Protein AF-0000000084990931 (afdb_homodimer)

Secondary structure (DSSP, 8-state):
--SEEETTEEEEE-SS-SSTT-EEEEESS-GGG--HHHHHHHHHHHHHHHHHHHHHH--SEEEEEE-SSEEEEEEE-TTSHHHHHHHT-------HHHHHHHH-/--SEEETTEEEEE-SS-SSTT-EEEEESS-GGG--HHHHHHHHHHHHHHHHHHHHHH--SEEEEEE-SSEEEEEEE-TTSHHHHHHHT-------HHHHHHHH-

Organism: Thermoproteus tenax (strain ATCC 35583 / DSM 2078 / JCM 9277 / NBRC 100435 / Kra 1) (NCBI:txid768679)

Structure (mmCIF, N/CA/C/O backbone):
data_AF-0000000084990931-model_v1
#
loop_
_entity.id
_entity.type
_entity.pdbx_description
1 polymer 'HIT family hydrolase'
#
loop_
_atom_site.group_PDB
_atom_site.id
_atom_site.type_symbol
_atom_site.label_atom_id
_atom_site.label_alt_id
_atom_site.label_comp_id
_atom_site.label_asym_id
_atom_site.label_entity_id
_atom_site.label_seq_id
_atom_site.pdbx_PDB_ins_code
_atom_site.Cartn_x
_atom_site.Cartn_y
_atom_site.Cartn_z
_atom_site.occupancy
_atom_site.B_iso_or_equiv
_atom_site.auth_seq_id
_atom_site.auth_comp_id
_atom_site.auth_asym_id
_atom_site.auth_atom_id
_atom_site.pdbx_PDB_model_num
ATOM 1 N N . MET A 1 1 ? -4.613 22.25 -0.642 1 92 1 MET A N 1
ATOM 2 C CA . MET A 1 1 ? -3.775 22.172 0.552 1 92 1 MET A CA 1
ATOM 3 C C . MET A 1 1 ? -2.604 21.219 0.34 1 92 1 MET A C 1
ATOM 5 O O . MET A 1 1 ? -2.766 20.156 -0.255 1 92 1 MET A O 1
ATOM 9 N N . ILE A 1 2 ? -1.331 21.766 0.665 1 97.19 2 ILE A N 1
ATOM 10 C CA . ILE A 1 2 ? -0.124 20.969 0.452 1 97.19 2 ILE A CA 1
ATOM 11 C C . ILE A 1 2 ? 0.572 20.719 1.788 1 97.19 2 ILE A C 1
ATOM 13 O O . ILE A 1 2 ? 0.805 21.656 2.557 1 97.19 2 ILE A O 1
ATOM 17 N N . ILE A 1 3 ? 0.901 19.531 2.055 1 98.31 3 ILE A N 1
ATOM 18 C CA . ILE A 1 3 ? 1.661 19.141 3.24 1 98.31 3 ILE A CA 1
ATOM 19 C C . ILE A 1 3 ? 3.156 19.281 2.963 1 98.31 3 ILE A C 1
ATOM 21 O O . ILE A 1 3 ? 3.889 19.875 3.756 1 98.31 3 ILE A O 1
ATOM 25 N N . LYS A 1 4 ? 3.523 18.75 1.816 1 97.75 4 LYS A N 1
ATOM 26 C CA . LYS A 1 4 ? 4.938 18.719 1.458 1 97.75 4 LYS A CA 1
ATOM 27 C C . LYS A 1 4 ? 5.121 18.547 -0.048 1 97.75 4 LYS A C 1
ATOM 29 O O . LYS A 1 4 ? 4.348 17.844 -0.698 1 97.75 4 LYS A O 1
ATOM 34 N N . LYS A 1 5 ? 6.113 19.219 -0.565 1 97.12 5 LYS A N 1
ATOM 35 C CA . LYS A 1 5 ? 6.582 19.016 -1.932 1 97.12 5 LYS A CA 1
ATOM 36 C C . LYS A 1 5 ? 8.07 18.672 -1.959 1 97.12 5 LYS A C 1
ATOM 38 O O . LYS A 1 5 ? 8.883 19.375 -1.354 1 97.12 5 LYS A O 1
ATOM 43 N N . VAL A 1 6 ? 8.336 17.516 -2.613 1 95.5 6 VAL A N 1
ATOM 44 C CA . VAL A 1 6 ? 9.727 17.109 -2.715 1 95.5 6 VAL A CA 1
ATOM 45 C C . VAL A 1 6 ? 9.977 16.453 -4.07 1 95.5 6 VAL A C 1
ATOM 47 O O . VAL A 1 6 ? 9.359 15.43 -4.395 1 95.5 6 VAL A O 1
ATOM 50 N N . ASP A 1 7 ? 10.938 17.062 -4.863 1 94.56 7 ASP A N 1
ATOM 51 C CA . ASP A 1 7 ? 11.234 16.578 -6.207 1 94.56 7 ASP A CA 1
ATOM 52 C C . ASP A 1 7 ? 9.961 16.453 -7.043 1 94.56 7 ASP A C 1
ATOM 54 O O . ASP A 1 7 ? 9.242 17.438 -7.238 1 94.56 7 ASP A O 1
ATOM 58 N N . LEU A 1 8 ? 9.617 15.281 -7.473 1 97 8 LEU A N 1
ATOM 59 C CA . LEU A 1 8 ? 8.484 15.102 -8.367 1 97 8 LEU A CA 1
ATOM 60 C C . LEU A 1 8 ? 7.234 14.695 -7.59 1 97 8 LEU A C 1
ATOM 62 O O . LEU A 1 8 ? 6.207 14.359 -8.188 1 97 8 LEU A O 1
ATOM 66 N N . PHE A 1 9 ? 7.289 14.758 -6.23 1 98.19 9 PHE A N 1
ATOM 67 C CA . PHE A 1 9 ? 6.188 14.258 -5.414 1 98.19 9 PHE A CA 1
ATOM 68 C C . PHE A 1 9 ? 5.531 15.391 -4.637 1 98.19 9 PHE A C 1
ATOM 70 O O . PHE A 1 9 ? 6.215 16.281 -4.133 1 98.19 9 PHE A O 1
ATOM 77 N N . THR A 1 10 ? 4.234 15.367 -4.621 1 98.56 10 THR A N 1
ATOM 78 C CA . THR A 1 10 ? 3.439 16.281 -3.801 1 98.56 10 THR A CA 1
ATOM 79 C C . THR A 1 10 ? 2.533 15.5 -2.852 1 98.56 10 THR A C 1
ATOM 81 O O . THR A 1 10 ? 1.846 14.562 -3.268 1 98.56 10 THR A O 1
ATOM 84 N N . VAL A 1 11 ? 2.602 15.852 -1.527 1 98.75 11 VAL A N 1
ATOM 85 C CA . VAL A 1 11 ? 1.771 15.211 -0.516 1 98.75 11 VAL A CA 1
ATOM 86 C C . VAL A 1 11 ? 0.639 16.141 -0.101 1 98.75 11 VAL A C 1
ATOM 88 O O . VAL A 1 11 ? 0.882 17.297 0.266 1 98.75 11 VAL A O 1
ATOM 91 N N . GLU A 1 12 ? -0.566 15.656 -0.161 1 98.75 12 GLU A N 1
ATOM 92 C CA . GLU A 1 12 ? -1.756 16.422 0.21 1 98.75 12 GLU A CA 1
ATOM 93 C C . GLU A 1 12 ? -2.709 15.578 1.052 1 98.75 12 GLU A C 1
ATOM 95 O O . GLU A 1 12 ? -2.736 14.352 0.929 1 98.75 12 GLU A O 1
ATOM 100 N N . PRO A 1 13 ? -3.486 16.281 1.946 1 98.44 13 PRO A N 1
ATOM 101 C CA . PRO A 1 13 ? -4.598 15.531 2.531 1 98.44 13 PRO A CA 1
ATOM 102 C C . PRO A 1 13 ? -5.621 15.086 1.488 1 98.44 13 PRO A C 1
ATOM 104 O O . PRO A 1 13 ? -5.875 15.805 0.519 1 98.44 13 PRO A O 1
ATOM 107 N N . ALA A 1 14 ? -6.105 13.906 1.668 1 97.31 14 ALA A N 1
ATOM 108 C CA . ALA A 1 14 ? -7.227 13.523 0.811 1 97.31 14 ALA A CA 1
ATOM 109 C C . ALA A 1 14 ? -8.398 14.484 0.991 1 97.31 14 ALA A C 1
ATOM 111 O O . ALA A 1 14 ? -8.766 14.828 2.119 1 97.31 14 ALA A O 1
ATOM 112 N N . ASP A 1 15 ? -8.977 14.812 -0.086 1 95.44 15 ASP A N 1
ATOM 113 C CA . ASP A 1 15 ? -10.102 15.742 -0.035 1 95.44 15 ASP A CA 1
ATOM 114 C C . ASP A 1 15 ? -11.305 15.117 0.661 1 95.44 15 ASP A C 1
ATOM 116 O O . ASP A 1 15 ? -12.039 15.797 1.38 1 95.44 15 ASP A O 1
ATOM 120 N N . ARG A 1 16 ? -11.625 13.938 0.376 1 93.12 16 ARG A N 1
ATOM 121 C CA . ARG A 1 16 ? -12.641 13.117 1.027 1 93.12 16 ARG A CA 1
ATOM 122 C C . ARG A 1 16 ? -12.008 11.93 1.743 1 93.12 16 ARG A C 1
ATOM 124 O O . ARG A 1 16 ? -12.117 10.789 1.278 1 93.12 16 ARG A O 1
ATOM 131 N N . PRO A 1 17 ? -11.547 12.211 2.951 1 96 17 PRO A N 1
ATOM 132 C CA . PRO A 1 17 ? -10.781 11.164 3.637 1 96 17 PRO A CA 1
ATOM 133 C C . PRO A 1 17 ? -11.625 9.938 3.957 1 96 17 PRO A C 1
ATOM 135 O O . PRO A 1 17 ? -12.758 10.062 4.422 1 96 17 PRO A O 1
ATOM 138 N N . LEU A 1 18 ? -11.039 8.766 3.654 1 92.38 18 LEU A N 1
ATOM 139 C CA . LEU A 1 18 ? -11.656 7.48 3.986 1 92.38 18 LEU A CA 1
ATOM 140 C C . LEU A 1 18 ? -11.422 7.137 5.453 1 92.38 18 LEU A C 1
ATOM 142 O O . LEU A 1 18 ? -12.227 6.414 6.059 1 92.38 18 LEU A O 1
ATOM 146 N N . ASN A 1 19 ? -10.289 7.559 5.977 1 93.06 19 ASN A N 1
ATOM 147 C CA . ASN A 1 19 ? -9.875 7.367 7.363 1 93.06 19 ASN A CA 1
ATOM 148 C C . ASN A 1 19 ? -9.031 8.539 7.859 1 93.06 19 ASN A C 1
ATOM 150 O O . ASN A 1 19 ? -8.562 9.352 7.066 1 93.06 19 ASN A O 1
ATOM 154 N N . SER A 1 20 ? -8.898 8.602 9.203 1 94.81 20 SER A N 1
ATOM 155 C CA . SER A 1 20 ? -7.996 9.602 9.758 1 94.81 20 SER A CA 1
ATOM 156 C C . SER A 1 20 ? -6.594 9.469 9.18 1 94.81 20 SER A C 1
ATOM 158 O O . SER A 1 20 ? -6.105 8.359 8.969 1 94.81 20 SER A O 1
ATOM 160 N N . GLY A 1 21 ? -6.07 10.641 8.883 1 97.44 21 GLY A N 1
ATOM 161 C CA . GLY A 1 21 ? -4.688 10.656 8.43 1 97.44 21 GLY A CA 1
ATOM 162 C C . GLY A 1 21 ? -4.535 10.305 6.965 1 97.44 21 GLY A C 1
ATOM 163 O O . GLY A 1 21 ? -3.42 10.234 6.445 1 97.44 21 GLY A O 1
ATOM 164 N N . HIS A 1 22 ? -5.629 10.125 6.168 1 97.62 22 HIS A N 1
ATOM 165 C CA . HIS A 1 22 ? -5.594 9.742 4.762 1 97.62 22 HIS A CA 1
ATOM 166 C C . HIS A 1 22 ? -4.945 10.828 3.908 1 97.62 22 HIS A C 1
ATOM 168 O O . HIS A 1 22 ? -5.492 11.922 3.779 1 97.62 22 HIS A O 1
ATOM 174 N N . VAL A 1 23 ? -3.828 10.5 3.312 1 98.56 23 VAL A N 1
ATOM 175 C CA . VAL A 1 23 ? -3.105 11.445 2.469 1 98.56 23 VAL A CA 1
ATOM 176 C C . VAL A 1 23 ? -2.9 10.844 1.079 1 98.56 23 VAL A C 1
ATOM 178 O O . VAL A 1 23 ? -3.037 9.633 0.892 1 98.56 23 VAL A O 1
ATOM 181 N N . ILE A 1 24 ? -2.555 11.75 0.136 1 98.5 24 ILE A N 1
ATOM 182 C CA . ILE A 1 24 ? -2.285 11.391 -1.252 1 98.5 24 ILE A CA 1
ATOM 183 C C . ILE A 1 24 ? -0.9 11.891 -1.654 1 98.5 24 ILE A C 1
ATOM 185 O O . ILE A 1 24 ? -0.547 13.047 -1.387 1 98.5 24 ILE A O 1
ATOM 189 N N . ILE A 1 25 ? -0.112 11 -2.16 1 98.56 25 ILE A N 1
ATOM 190 C CA . ILE A 1 25 ? 1.133 11.359 -2.826 1 98.56 25 ILE A CA 1
ATOM 191 C C . ILE A 1 25 ? 0.927 11.367 -4.34 1 98.56 25 ILE A C 1
ATOM 193 O O . ILE A 1 25 ? 0.637 10.328 -4.934 1 98.56 25 ILE A O 1
ATOM 197 N N . SER A 1 26 ? 1.11 12.477 -4.965 1 98.44 26 SER A N 1
ATOM 198 C CA . SER A 1 26 ? 1.055 12.586 -6.418 1 98.44 26 SER A CA 1
ATOM 199 C C . SER A 1 26 ? 2.453 12.609 -7.023 1 98.44 26 SER A C 1
ATOM 201 O O . SER A 1 26 ? 3.34 13.305 -6.523 1 98.44 26 SER A O 1
ATOM 203 N N . SER A 1 27 ? 2.648 11.836 -8.016 1 98.06 27 SER A N 1
ATOM 204 C CA . SER A 1 27 ? 3.906 11.789 -8.758 1 98.06 27 SER A CA 1
ATOM 205 C C . SER A 1 27 ? 3.766 12.445 -10.125 1 98.06 27 SER A C 1
ATOM 207 O O . SER A 1 27 ? 2.773 12.227 -10.828 1 98.06 27 SER A O 1
ATOM 209 N N . GLU A 1 28 ? 4.742 13.203 -10.547 1 97.69 28 GLU A N 1
ATOM 210 C CA . GLU A 1 28 ? 4.715 13.867 -11.852 1 97.69 28 GLU A CA 1
ATOM 211 C C . GLU A 1 28 ? 4.938 12.867 -12.984 1 97.69 28 GLU A C 1
ATOM 213 O O . GLU A 1 28 ? 4.652 13.172 -14.141 1 97.69 28 GLU A O 1
ATOM 218 N N . ARG A 1 29 ? 5.523 11.742 -12.664 1 95.31 29 ARG A N 1
ATOM 219 C CA . ARG A 1 29 ? 5.73 10.641 -13.594 1 95.31 29 ARG A CA 1
ATOM 220 C C . ARG A 1 29 ? 5.066 9.359 -13.086 1 95.31 29 ARG A C 1
ATOM 222 O O . ARG A 1 29 ? 4.887 9.188 -11.883 1 95.31 29 ARG A O 1
ATOM 229 N N . PRO A 1 30 ? 4.758 8.461 -14.109 1 95.56 30 PRO A N 1
ATOM 230 C CA . PRO A 1 30 ? 4.27 7.156 -13.656 1 95.56 30 PRO A CA 1
ATOM 231 C C . PRO A 1 30 ? 5.25 6.449 -12.727 1 95.56 30 PRO A C 1
ATOM 233 O O . PRO A 1 30 ? 6.465 6.496 -12.945 1 95.56 30 PRO A O 1
ATOM 236 N N . ILE A 1 31 ? 4.707 5.848 -11.68 1 93.94 31 ILE A N 1
ATOM 237 C CA . ILE A 1 31 ? 5.523 5.277 -10.609 1 93.94 31 ILE A CA 1
ATOM 238 C C . ILE A 1 31 ? 6.414 4.172 -11.172 1 93.94 31 ILE A C 1
ATOM 240 O O . ILE A 1 31 ? 7.559 4.008 -10.742 1 93.94 31 ILE A O 1
ATOM 244 N N . ASP A 1 32 ? 5.934 3.393 -12.195 1 89.62 32 ASP A N 1
ATOM 245 C CA . ASP A 1 32 ? 6.715 2.301 -12.773 1 89.62 32 ASP A CA 1
ATOM 246 C C . ASP A 1 32 ? 7.801 2.836 -13.703 1 89.62 32 ASP A C 1
ATOM 248 O O . ASP A 1 32 ? 8.594 2.064 -14.25 1 89.62 32 ASP A O 1
ATOM 252 N N . GLN A 1 33 ? 7.895 4.098 -13.922 1 93 33 GLN A N 1
ATOM 253 C CA . GLN A 1 33 ? 8.883 4.703 -14.805 1 93 33 GLN A CA 1
ATOM 254 C C . GLN A 1 33 ? 9.891 5.531 -14.023 1 93 33 GLN A C 1
ATOM 256 O O . GLN A 1 33 ? 10.727 6.227 -14.609 1 93 33 GLN A O 1
ATOM 261 N N . LEU A 1 34 ? 9.766 5.461 -12.695 1 92.38 34 LEU A N 1
ATOM 262 C CA . LEU A 1 34 ? 10.703 6.188 -11.852 1 92.38 34 LEU A CA 1
ATOM 263 C C . LEU A 1 34 ? 12.102 5.574 -11.93 1 92.38 34 LEU A C 1
ATOM 265 O O . LEU A 1 34 ? 12.242 4.348 -11.992 1 92.38 34 LEU A O 1
ATOM 269 N N . SER A 1 35 ? 13.133 6.496 -11.953 1 90.94 35 SE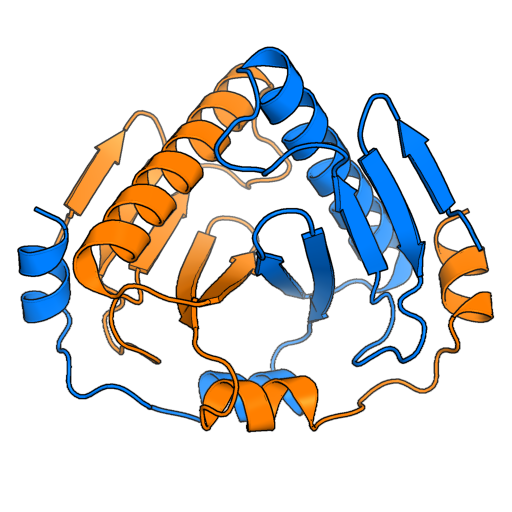R A N 1
ATOM 270 C CA . SER A 1 35 ? 14.508 6.039 -11.82 1 90.94 35 SER A CA 1
ATOM 271 C C . SER A 1 35 ? 14.781 5.488 -10.43 1 90.94 35 SER A C 1
ATOM 273 O O . SER A 1 35 ? 13.969 5.656 -9.516 1 90.94 35 SER A O 1
ATOM 275 N N . ASP A 1 36 ? 15.938 4.848 -10.297 1 87.44 36 ASP A N 1
ATOM 276 C CA . ASP A 1 36 ? 16.312 4.324 -8.992 1 87.44 36 ASP A CA 1
ATOM 277 C C . ASP A 1 36 ? 16.375 5.441 -7.949 1 87.44 36 ASP A C 1
ATOM 279 O O . ASP A 1 36 ? 15.914 5.27 -6.82 1 87.44 36 ASP A O 1
ATOM 283 N N . LYS A 1 37 ? 16.938 6.52 -8.367 1 90.19 37 LYS A N 1
ATOM 284 C CA . LYS A 1 37 ? 17.047 7.656 -7.457 1 90.19 37 LYS A CA 1
ATOM 285 C C . LYS A 1 37 ? 15.672 8.156 -7.035 1 90.19 37 LYS A C 1
ATOM 287 O O . LYS A 1 37 ? 15.438 8.438 -5.859 1 90.19 37 LYS A O 1
ATOM 292 N N . GLU A 1 38 ? 14.773 8.234 -7.965 1 91.75 38 GLU A N 1
ATOM 293 C CA . GLU A 1 38 ? 13.422 8.711 -7.691 1 91.75 38 GLU A CA 1
ATOM 294 C C . GLU A 1 38 ? 12.656 7.719 -6.828 1 91.75 38 GLU A C 1
ATOM 296 O O . GLU A 1 38 ? 11.844 8.109 -5.984 1 91.75 38 GLU A O 1
ATOM 301 N N . LEU A 1 39 ? 12.906 6.48 -7.055 1 90.19 39 LEU A N 1
ATOM 302 C CA . LEU A 1 39 ? 12.273 5.438 -6.258 1 90.19 39 LEU A CA 1
ATOM 303 C C . LEU A 1 39 ? 12.719 5.516 -4.805 1 90.19 39 LEU A C 1
ATOM 305 O O . LEU A 1 39 ? 11.914 5.316 -3.891 1 90.19 39 LEU A O 1
ATOM 309 N N . VAL A 1 40 ? 13.961 5.777 -4.637 1 87.38 40 VAL A N 1
ATOM 310 C CA . VAL A 1 40 ? 14.5 5.93 -3.289 1 87.38 40 VAL A CA 1
ATOM 311 C C . VAL A 1 40 ? 13.844 7.125 -2.602 1 87.38 40 VAL A C 1
ATOM 313 O O . VAL A 1 40 ? 13.484 7.051 -1.424 1 87.38 40 VAL A O 1
ATOM 316 N N . GLU A 1 41 ? 13.742 8.195 -3.342 1 92.44 41 GLU A N 1
ATOM 317 C CA . GLU A 1 41 ? 13.102 9.391 -2.793 1 92.44 41 GLU A CA 1
ATOM 318 C C . GLU A 1 41 ? 11.664 9.109 -2.393 1 92.44 41 GLU A C 1
ATOM 320 O O . GLU A 1 41 ? 11.203 9.555 -1.338 1 92.44 41 GLU A O 1
ATOM 325 N N . LEU A 1 42 ? 10.992 8.367 -3.207 1 94.44 42 LEU A N 1
ATOM 326 C CA . LEU A 1 42 ? 9.609 7.996 -2.908 1 94.44 42 LEU A CA 1
ATOM 327 C C . LEU A 1 42 ? 9.539 7.133 -1.653 1 94.44 42 LEU A C 1
ATOM 329 O O . LEU A 1 42 ? 8.688 7.352 -0.792 1 94.44 42 LEU A O 1
ATOM 333 N N . ALA A 1 43 ? 10.43 6.172 -1.585 1 91.62 43 ALA A N 1
ATOM 334 C CA . ALA A 1 43 ? 10.445 5.27 -0.437 1 91.62 43 ALA A CA 1
ATOM 335 C C . ALA A 1 43 ? 10.703 6.031 0.859 1 91.62 43 ALA A C 1
ATOM 337 O O . ALA A 1 43 ? 10.062 5.77 1.879 1 91.62 43 ALA A O 1
ATOM 338 N N . LYS A 1 44 ? 11.586 6.945 0.785 1 91.5 44 LYS A N 1
ATOM 339 C CA . LYS A 1 44 ? 11.898 7.762 1.955 1 91.5 44 LYS A CA 1
ATOM 340 C C . LYS A 1 44 ? 10.711 8.633 2.348 1 91.5 44 LYS A C 1
ATOM 342 O O . LYS A 1 44 ? 10.461 8.852 3.535 1 91.5 44 LYS A O 1
ATOM 347 N N . LEU A 1 45 ? 10.078 9.172 1.354 1 94.94 45 LEU A N 1
ATOM 348 C CA . LEU A 1 45 ? 8.891 9.977 1.602 1 94.94 45 LEU A CA 1
ATOM 349 C C . LEU A 1 45 ? 7.812 9.148 2.299 1 94.94 45 LEU A C 1
ATOM 351 O O . LEU A 1 45 ? 7.195 9.609 3.264 1 94.94 45 LEU A O 1
ATOM 355 N N . ILE A 1 46 ? 7.559 7.949 1.862 1 95.5 46 ILE A N 1
ATOM 356 C CA . ILE A 1 46 ? 6.574 7.051 2.455 1 95.5 46 ILE A CA 1
ATOM 357 C C . ILE A 1 46 ? 6.977 6.715 3.889 1 95.5 46 ILE A C 1
ATOM 359 O O . ILE A 1 46 ? 6.141 6.723 4.797 1 95.5 46 ILE A O 1
ATOM 363 N N . GLN A 1 47 ? 8.25 6.48 4.086 1 91.94 47 GLN A N 1
ATOM 364 C CA . GLN A 1 47 ? 8.75 6.207 5.43 1 91.94 47 GLN A CA 1
ATOM 365 C C . GLN A 1 47 ? 8.484 7.387 6.363 1 91.94 47 GLN A C 1
ATOM 367 O O . GLN A 1 47 ? 8.078 7.195 7.512 1 91.94 47 GLN A O 1
ATOM 372 N N . GLU A 1 48 ? 8.781 8.523 5.859 1 94.06 48 GLU A N 1
ATOM 373 C CA . GLU A 1 48 ? 8.523 9.727 6.645 1 94.06 48 GLU A CA 1
ATOM 374 C C . GLU A 1 48 ? 7.055 9.836 7.023 1 94.06 48 GLU A C 1
ATOM 376 O O . GLU A 1 48 ? 6.723 10.133 8.172 1 94.06 48 GLU A O 1
ATOM 381 N N . LEU A 1 49 ? 6.156 9.648 6.082 1 96.88 49 LEU A N 1
ATOM 382 C CA . LEU A 1 49 ? 4.719 9.742 6.32 1 96.88 49 LEU A CA 1
ATOM 383 C C . LEU A 1 49 ? 4.258 8.68 7.312 1 96.88 49 LEU A C 1
ATOM 385 O O . LEU A 1 49 ? 3.42 8.953 8.172 1 96.88 49 LEU A O 1
ATOM 389 N N . VAL A 1 50 ? 4.777 7.504 7.215 1 95.69 50 VAL A N 1
ATOM 390 C CA . VAL A 1 50 ? 4.496 6.434 8.164 1 95.69 50 VAL A CA 1
ATOM 391 C C . VAL A 1 50 ? 4.891 6.875 9.578 1 95.69 50 VAL A C 1
ATOM 393 O O . VAL A 1 50 ? 4.145 6.664 10.531 1 95.69 50 VAL A O 1
ATOM 396 N N . GLY A 1 51 ? 6.113 7.449 9.672 1 95.12 51 GLY A N 1
ATOM 397 C CA . GLY A 1 51 ? 6.547 7.961 10.961 1 95.12 51 GLY A CA 1
ATOM 398 C C . GLY A 1 51 ? 5.598 8.992 11.539 1 95.12 51 GLY A C 1
ATOM 399 O O . GLY A 1 51 ? 5.293 8.961 12.734 1 95.12 51 GLY A O 1
ATOM 400 N N . LYS A 1 52 ? 5.133 9.875 10.703 1 97.06 52 LYS A N 1
ATOM 401 C CA . LYS A 1 52 ? 4.188 10.898 11.148 1 97.06 52 LYS A CA 1
ATOM 402 C C . LYS A 1 52 ? 2.861 10.273 11.562 1 97.06 52 LYS A C 1
ATOM 404 O O . LYS A 1 52 ? 2.271 10.68 12.57 1 97.06 52 LYS A O 1
ATOM 409 N N . MET A 1 53 ? 2.377 9.32 10.836 1 97.19 53 MET A N 1
ATOM 410 C CA . MET A 1 53 ? 1.144 8.617 11.172 1 97.19 53 MET A CA 1
ATOM 411 C C . MET A 1 53 ? 1.293 7.863 12.492 1 97.19 53 MET A C 1
ATOM 413 O O . MET A 1 53 ? 0.367 7.836 13.305 1 97.19 53 MET A O 1
ATOM 417 N N . LYS A 1 54 ? 2.451 7.273 12.617 1 96.19 54 LYS A N 1
ATOM 418 C CA . LYS A 1 54 ? 2.707 6.535 13.852 1 96.19 54 LYS A CA 1
ATOM 419 C C . LYS A 1 54 ? 2.633 7.457 15.07 1 96.19 54 LYS A C 1
ATOM 421 O O . LYS A 1 54 ? 2 7.121 16.062 1 96.19 54 LYS A O 1
ATOM 426 N N . ARG A 1 55 ? 3.25 8.562 14.977 1 96.44 55 ARG A N 1
ATOM 427 C CA . ARG A 1 55 ? 3.279 9.516 16.078 1 96.44 55 ARG A CA 1
ATOM 428 C C . ARG A 1 55 ? 1.892 10.086 16.344 1 96.44 55 ARG A C 1
ATOM 430 O O . ARG A 1 55 ? 1.497 10.25 17.5 1 96.44 55 ARG A O 1
ATOM 437 N N . ALA A 1 56 ? 1.104 10.297 15.328 1 97.25 56 ALA A N 1
ATOM 438 C CA . ALA A 1 56 ? -0.155 11.023 15.453 1 97.25 56 ALA A CA 1
ATOM 439 C C . ALA A 1 56 ? -1.303 10.086 15.797 1 97.25 56 ALA A C 1
ATOM 441 O O . ALA A 1 56 ? -2.23 10.461 16.516 1 97.25 56 ALA A O 1
ATOM 442 N N . TYR A 1 57 ? -1.251 8.812 15.289 1 96.56 57 TYR A N 1
ATOM 443 C CA . TYR A 1 57 ? -2.455 7.988 15.352 1 96.56 57 TYR A CA 1
ATOM 444 C C . TYR A 1 57 ? -2.176 6.668 16.062 1 96.56 57 TYR A C 1
ATOM 446 O O . TYR A 1 57 ? -3.104 5.926 16.391 1 96.56 57 TYR A O 1
ATOM 454 N N . ASN A 1 58 ? -0.921 6.336 16.234 1 96.31 58 ASN A N 1
ATOM 455 C CA . ASN A 1 58 ? -0.515 5.09 16.875 1 96.31 58 ASN A CA 1
ATOM 456 C C . ASN A 1 58 ? -1.225 3.887 16.25 1 96.31 58 ASN A C 1
ATOM 458 O O . ASN A 1 58 ? -1.871 3.113 16.953 1 96.31 58 ASN A O 1
ATOM 462 N N . PRO A 1 59 ? -1.047 3.76 14.977 1 96.31 59 PRO A N 1
ATOM 463 C CA . PRO A 1 59 ? -1.774 2.689 14.297 1 96.31 59 PRO A CA 1
ATOM 464 C C . PRO A 1 59 ? -1.09 1.33 14.43 1 96.31 59 PRO A C 1
ATOM 466 O O . PRO A 1 59 ? 0.027 1.247 14.945 1 96.31 59 PRO A O 1
ATOM 469 N N . GLU A 1 60 ? -1.767 0.275 13.977 1 95.31 60 GLU A N 1
ATOM 470 C CA . GLU A 1 60 ? -1.22 -1.078 13.961 1 95.31 60 GLU A CA 1
ATOM 471 C C . GLU A 1 60 ? -0.758 -1.47 12.562 1 95.31 60 GLU A C 1
ATOM 473 O O . GLU A 1 60 ? -0.146 -2.523 12.375 1 95.31 60 GLU A O 1
ATOM 478 N N . GLY A 1 61 ? -1.087 -0.652 11.57 1 95.81 61 GLY A N 1
ATOM 479 C CA . GLY A 1 61 ? -0.687 -0.833 10.188 1 95.81 61 GLY A CA 1
ATOM 480 C C . GLY A 1 61 ? -1.063 0.34 9.297 1 95.81 61 GLY A C 1
ATOM 481 O O . GLY A 1 61 ? -1.495 1.384 9.789 1 95.81 61 GLY A O 1
ATOM 482 N N . TYR A 1 62 ? -0.881 0.172 8.031 1 96 62 TYR A N 1
ATOM 483 C CA . TYR A 1 62 ? -1.166 1.226 7.066 1 96 62 TYR A CA 1
ATOM 484 C C . TYR A 1 62 ? -1.765 0.647 5.789 1 96 62 TYR A C 1
ATOM 486 O O . TYR A 1 62 ? -1.288 -0.369 5.277 1 96 62 TYR A O 1
ATOM 494 N N . ASN A 1 63 ? -2.818 1.256 5.344 1 94.62 63 ASN A N 1
ATOM 495 C CA . ASN A 1 63 ? -3.33 0.983 4.004 1 94.62 63 ASN A CA 1
ATOM 496 C C . ASN A 1 63 ? -2.656 1.862 2.957 1 94.62 63 ASN A C 1
ATOM 498 O O . ASN A 1 63 ? -2.479 3.062 3.168 1 94.62 63 ASN A O 1
ATOM 502 N N . ILE A 1 64 ? -2.277 1.257 1.904 1 96.19 64 ILE A N 1
ATOM 503 C CA . ILE A 1 64 ? -1.688 1.969 0.775 1 96.19 64 ILE A CA 1
ATOM 504 C C . ILE A 1 64 ? -2.35 1.514 -0.524 1 96.19 64 ILE A C 1
ATOM 506 O O . ILE A 1 64 ? -2.5 0.313 -0.763 1 96.19 64 ILE A O 1
ATOM 510 N N . VAL A 1 65 ? -2.814 2.416 -1.278 1 95.31 65 VAL A N 1
ATOM 511 C CA . VAL A 1 65 ? -3.32 2.135 -2.617 1 95.31 65 VAL A CA 1
ATOM 512 C C . VAL A 1 65 ? -2.404 2.77 -3.66 1 95.31 65 VAL A C 1
ATOM 514 O O . VAL A 1 65 ? -2.127 3.969 -3.605 1 95.31 65 VAL A O 1
ATOM 517 N N . LEU A 1 66 ? -1.914 1.923 -4.484 1 96.94 66 LEU A N 1
ATOM 518 C CA . LEU A 1 66 ? -1.001 2.371 -5.531 1 96.94 66 LEU A CA 1
ATOM 519 C C . LEU A 1 66 ? -1.707 2.424 -6.883 1 96.94 66 LEU A C 1
ATOM 521 O O . LEU A 1 66 ? -2.291 1.43 -7.32 1 96.94 66 LEU A O 1
ATOM 525 N N . TRP A 1 67 ? -1.688 3.57 -7.461 1 95.75 67 TRP A N 1
ATOM 526 C CA . TRP A 1 67 ? -2.178 3.793 -8.812 1 95.75 67 TRP A CA 1
ATOM 527 C C . TRP A 1 67 ? -1.025 4.098 -9.766 1 95.75 67 TRP A C 1
ATOM 529 O O . TRP A 1 67 ? 0.136 3.828 -9.453 1 95.75 67 TRP A O 1
ATOM 539 N N . ASP A 1 68 ? -1.298 4.57 -10.977 1 95.19 68 ASP A N 1
ATOM 540 C CA . ASP A 1 68 ? -0.266 4.816 -11.977 1 95.19 68 ASP A CA 1
ATOM 541 C C . ASP A 1 68 ? 0.657 5.953 -11.547 1 95.19 68 ASP A C 1
ATOM 543 O O . ASP A 1 68 ? 1.882 5.816 -11.586 1 95.19 68 ASP A O 1
ATOM 547 N N . ASN A 1 69 ? 0.096 7.035 -11.117 1 97.12 69 ASN A N 1
ATOM 548 C CA . ASN A 1 69 ? 0.888 8.211 -10.781 1 97.12 69 ASN A CA 1
ATOM 549 C C . ASN A 1 69 ? 0.53 8.75 -9.398 1 97.12 69 ASN A C 1
ATOM 551 O O . ASN A 1 69 ? 0.797 9.914 -9.086 1 97.12 69 ASN A O 1
ATOM 555 N N . ARG A 1 70 ? -0.195 7.938 -8.586 1 97.56 70 ARG A N 1
ATOM 556 C CA . ARG A 1 70 ? -0.653 8.414 -7.281 1 97.56 70 ARG A CA 1
ATOM 557 C C . ARG A 1 70 ? -0.646 7.285 -6.254 1 97.56 70 ARG A C 1
ATOM 559 O O . ARG A 1 70 ? -0.881 6.125 -6.598 1 97.56 70 ARG A O 1
ATOM 566 N N . ILE A 1 71 ? -0.347 7.645 -5.035 1 97.75 71 ILE A N 1
ATOM 567 C CA . ILE A 1 71 ? -0.415 6.73 -3.902 1 97.75 71 ILE A CA 1
ATOM 568 C C . ILE A 1 71 ? -1.312 7.316 -2.814 1 97.75 71 ILE A C 1
ATOM 570 O O . ILE A 1 71 ? -1.18 8.492 -2.461 1 97.75 71 ILE A O 1
ATOM 574 N N . GLU A 1 72 ? -2.23 6.586 -2.367 1 97.62 72 GLU A N 1
ATOM 575 C CA . GLU A 1 72 ? -3.018 6.945 -1.19 1 97.62 72 GLU A CA 1
ATOM 5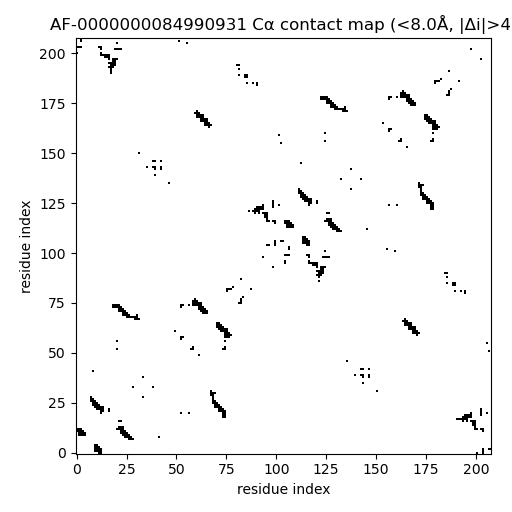76 C C . GLU A 1 72 ? -2.602 6.125 0.025 1 97.62 72 GLU A C 1
ATOM 578 O O . GLU A 1 72 ? -2.301 4.934 -0.098 1 97.62 72 GLU A O 1
ATOM 583 N N . MET A 1 73 ? -2.604 6.758 1.17 1 97.5 73 MET A N 1
ATOM 584 C CA . MET A 1 73 ? -2.234 5.969 2.342 1 97.5 73 MET A CA 1
ATOM 585 C C . MET A 1 73 ? -2.889 6.527 3.602 1 97.5 73 MET A C 1
ATOM 587 O O . MET A 1 73 ? -3.086 7.738 3.719 1 97.5 73 MET A O 1
ATOM 591 N N . TRP A 1 74 ? -3.252 5.625 4.508 1 96.31 74 TRP A N 1
ATOM 592 C CA . TRP A 1 74 ? -3.816 6.008 5.797 1 96.31 74 TRP A CA 1
ATOM 593 C C . TRP A 1 74 ? -3.58 4.922 6.84 1 96.31 74 TRP A C 1
ATOM 595 O O . TRP A 1 74 ? -3.373 3.756 6.496 1 96.31 74 TRP A O 1
ATOM 605 N N . PRO A 1 75 ? -3.484 5.383 8.086 1 96.19 75 PRO A N 1
ATOM 606 C CA . PRO A 1 75 ? -3.301 4.402 9.156 1 96.19 75 PRO A CA 1
ATOM 607 C C . PRO A 1 75 ? -4.508 3.482 9.328 1 96.19 75 PRO A C 1
ATOM 609 O O . PRO A 1 75 ? -5.621 3.836 8.93 1 96.19 75 PRO A O 1
ATOM 612 N N . ARG A 1 76 ? -4.223 2.303 9.883 1 93.38 76 ARG A N 1
ATOM 613 C CA . ARG A 1 76 ? -5.289 1.348 10.164 1 93.38 76 ARG A CA 1
ATOM 614 C C . ARG A 1 76 ? -5.082 0.686 11.523 1 93.38 76 ARG A C 1
ATOM 616 O O . ARG A 1 76 ? -3.961 0.646 12.039 1 93.38 76 ARG A O 1
ATOM 623 N N . TRP A 1 77 ? -6.219 0.145 12.055 1 93.44 77 TRP A N 1
ATOM 624 C CA . TRP A 1 77 ? -6.234 -0.534 13.344 1 93.44 77 TRP A CA 1
ATOM 625 C C . TRP A 1 77 ? -6.922 -1.89 13.242 1 93.44 77 TRP A C 1
ATOM 627 O O . TRP A 1 77 ? -7.898 -2.041 12.5 1 93.44 77 TRP A O 1
ATOM 637 N N . CYS A 1 78 ? -6.352 -2.801 13.867 1 86.81 78 CYS A N 1
ATOM 638 C CA . CYS A 1 78 ? -7.016 -4.098 13.906 1 86.81 78 CYS A CA 1
ATOM 639 C C . CYS A 1 78 ? -8.398 -3.984 14.531 1 86.81 78 CYS A C 1
ATOM 641 O O . CYS A 1 78 ? -8.586 -3.275 15.523 1 86.81 78 CYS A O 1
ATOM 643 N N . GLY A 1 79 ? -9.398 -4.598 13.859 1 84.56 79 GLY A N 1
ATOM 644 C CA . GLY A 1 79 ? -10.742 -4.613 14.398 1 84.56 79 GLY A CA 1
ATOM 645 C C . GLY A 1 79 ? -11.578 -3.418 13.969 1 84.56 79 GLY A C 1
ATOM 646 O O . GLY A 1 79 ? -12.773 -3.354 14.258 1 84.56 79 GLY A O 1
ATOM 647 N N . ASP A 1 80 ? -10.945 -2.484 13.336 1 82.19 80 ASP A N 1
ATOM 648 C CA . ASP A 1 80 ? -11.734 -1.36 12.844 1 82.19 80 ASP A CA 1
ATOM 649 C C . ASP A 1 80 ? -12.625 -1.79 11.68 1 82.19 80 ASP A C 1
ATOM 651 O O . ASP A 1 80 ? -12.516 -2.91 11.18 1 82.19 80 ASP A O 1
ATOM 655 N N . ILE A 1 81 ? -13.539 -0.98 11.367 1 83.12 81 ILE A N 1
ATOM 656 C CA . ILE A 1 81 ? -14.555 -1.309 10.367 1 83.12 81 ILE A CA 1
ATOM 657 C C . ILE A 1 81 ? -13.883 -1.532 9.008 1 83.12 81 ILE A C 1
ATOM 659 O O . ILE A 1 81 ? -14.25 -2.449 8.273 1 83.12 81 ILE A O 1
ATOM 663 N N . SER A 1 82 ? -12.969 -0.689 8.656 1 81.12 82 SER A N 1
ATOM 664 C CA . SER A 1 82 ? -12.305 -0.826 7.371 1 81.12 82 SER A CA 1
ATOM 665 C C . SER A 1 82 ? -11.5 -2.121 7.301 1 81.12 82 SER A C 1
ATOM 667 O O . SER A 1 82 ? -11.469 -2.777 6.258 1 81.12 82 SER A O 1
ATOM 669 N N . PHE A 1 83 ? -10.891 -2.441 8.453 1 82.94 83 PHE A N 1
ATOM 670 C CA . PHE A 1 83 ? -10.156 -3.701 8.531 1 82.94 83 PHE A CA 1
ATOM 671 C C . PHE A 1 83 ? -11.086 -4.883 8.289 1 82.94 83 PHE A C 1
ATOM 673 O O . PHE A 1 83 ? -10.797 -5.75 7.465 1 82.94 83 PHE A O 1
ATOM 680 N N . ASN A 1 84 ? -12.094 -4.812 8.938 1 83.62 84 ASN A N 1
ATOM 681 C CA . ASN A 1 84 ? -13.055 -5.906 8.812 1 83.62 84 ASN A CA 1
ATOM 682 C C . ASN A 1 84 ? -13.641 -5.984 7.406 1 83.62 84 ASN A C 1
ATOM 684 O O . ASN A 1 84 ? -13.812 -7.078 6.867 1 83.62 84 ASN A O 1
ATOM 688 N N . ALA A 1 85 ? -14.023 -4.914 6.914 1 79.81 85 ALA A N 1
ATOM 689 C CA . ALA A 1 85 ? -14.602 -4.855 5.574 1 79.81 85 ALA A CA 1
ATOM 690 C C . ALA A 1 85 ? -13.617 -5.387 4.531 1 79.81 85 ALA A C 1
ATOM 692 O O . ALA A 1 85 ? -13.992 -6.172 3.662 1 79.81 85 ALA A O 1
ATOM 693 N N . PHE A 1 86 ? -12.438 -5.004 4.75 1 79.06 86 PHE A N 1
ATOM 694 C CA . PHE A 1 86 ? -11.422 -5.352 3.766 1 79.06 86 PHE A CA 1
ATOM 695 C C . PHE A 1 86 ? -10.992 -6.805 3.924 1 79.06 86 PHE A C 1
ATOM 697 O O . PHE A 1 86 ? -10.938 -7.555 2.945 1 79.06 86 PHE A O 1
ATOM 704 N N . TYR A 1 87 ? -10.68 -7.199 5.043 1 84.12 87 TYR A N 1
ATOM 705 C CA . TYR A 1 87 ? -10.109 -8.516 5.293 1 84.12 87 TYR A CA 1
ATOM 706 C C . TYR A 1 87 ? -11.195 -9.578 5.352 1 84.12 87 TYR A C 1
ATOM 708 O O . TYR A 1 87 ? -10.906 -10.781 5.266 1 84.12 87 TYR A O 1
ATOM 716 N N . GLY A 1 88 ? -12.383 -9.062 5.426 1 81.69 88 GLY A N 1
ATOM 717 C CA . GLY A 1 88 ? -13.5 -9.992 5.484 1 81.69 88 GLY A CA 1
ATOM 718 C C . GLY A 1 88 ? -13.992 -10.422 4.113 1 81.69 88 GLY A C 1
ATOM 719 O O . GLY A 1 88 ? -14.812 -11.336 3.998 1 81.69 88 GLY A O 1
ATOM 720 N N . LEU A 1 89 ? -13.438 -9.828 3.191 1 81.5 89 LEU A N 1
ATOM 721 C CA . LEU A 1 89 ? -13.945 -10.117 1.853 1 81.5 89 LEU A CA 1
ATOM 722 C C . LEU A 1 89 ? -12.992 -11.039 1.1 1 81.5 89 LEU A C 1
ATOM 724 O O . LEU A 1 89 ? -11.773 -10.828 1.107 1 81.5 89 LEU A O 1
ATOM 728 N N . LYS A 1 90 ? -13.43 -12.172 0.728 1 83.25 90 LYS A N 1
ATOM 729 C CA . LYS A 1 90 ? -12.703 -13.016 -0.218 1 83.25 90 LYS A CA 1
ATOM 730 C C . LYS A 1 90 ? -13.258 -12.859 -1.631 1 83.25 90 LYS A C 1
ATOM 732 O O . LYS A 1 90 ? -14.422 -13.172 -1.886 1 83.25 90 LYS A O 1
ATOM 737 N N . THR A 1 91 ? -12.391 -12.398 -2.557 1 85.38 91 THR A N 1
ATOM 738 C CA . THR A 1 91 ? -12.906 -12.023 -3.871 1 85.38 91 THR A CA 1
ATOM 739 C C . THR A 1 91 ? -12.25 -12.859 -4.965 1 85.38 91 THR A C 1
ATOM 741 O O . THR A 1 91 ? -12.375 -12.547 -6.152 1 85.38 91 THR A O 1
ATOM 744 N N . THR A 1 92 ? -11.469 -13.836 -4.484 1 90.19 92 THR A N 1
ATOM 745 C CA . THR A 1 92 ? -10.75 -14.562 -5.527 1 90.19 92 THR A CA 1
ATOM 746 C C . THR A 1 92 ? -10.977 -16.062 -5.395 1 90.19 92 THR A C 1
ATOM 748 O O . THR A 1 92 ? -11.055 -16.578 -4.281 1 90.19 92 THR A O 1
ATOM 751 N N . PRO A 1 93 ? -11.016 -16.703 -6.613 1 90.94 93 PRO A N 1
ATOM 752 C CA . PRO A 1 93 ? -11.023 -18.172 -6.598 1 90.94 93 PRO A CA 1
ATOM 753 C C . PRO A 1 93 ? -9.617 -18.766 -6.523 1 90.94 93 PRO A C 1
ATOM 755 O O . PRO A 1 93 ? -9.461 -19.984 -6.332 1 90.94 93 PRO A O 1
ATOM 758 N N . GLN A 1 94 ? -8.547 -17.906 -6.656 1 96.25 94 GLN A N 1
ATOM 759 C CA . GLN A 1 94 ? -7.191 -18.438 -6.75 1 96.25 94 GLN A CA 1
ATOM 760 C C . GLN A 1 94 ? -6.707 -18.953 -5.398 1 96.25 94 GLN A C 1
ATOM 762 O O . GLN A 1 94 ? -6.863 -18.281 -4.379 1 96.25 94 GLN A O 1
ATOM 767 N N . THR A 1 95 ? -6.145 -20.156 -5.465 1 96.06 95 THR A N 1
ATOM 768 C CA . THR A 1 95 ? -5.461 -20.703 -4.297 1 96.06 95 THR A CA 1
ATOM 769 C C . THR A 1 95 ? -4.027 -20.188 -4.219 1 96.06 95 THR A C 1
ATOM 771 O O . THR A 1 95 ? -3.518 -19.609 -5.184 1 96.06 95 THR A O 1
ATOM 774 N N . ALA A 1 96 ? -3.434 -20.438 -3.055 1 97.38 96 ALA A N 1
ATOM 775 C CA . ALA A 1 96 ? -2.029 -20.062 -2.889 1 97.38 96 ALA A CA 1
ATOM 776 C C . ALA A 1 96 ? -1.16 -20.719 -3.957 1 97.38 96 ALA A C 1
ATOM 778 O O . ALA A 1 96 ? -0.241 -20.094 -4.488 1 97.38 96 ALA A O 1
ATOM 779 N N . GLN A 1 97 ? -1.478 -21.906 -4.293 1 97.44 97 GLN A N 1
ATOM 780 C CA . GLN A 1 97 ? -0.707 -22.641 -5.285 1 97.44 97 GLN A CA 1
ATOM 781 C C . GLN A 1 97 ? -0.858 -22.016 -6.672 1 97.44 97 GLN A C 1
ATOM 783 O O . GLN A 1 97 ? 0.115 -21.922 -7.422 1 97.44 97 GLN A O 1
ATOM 788 N N . MET A 1 98 ? -2.059 -21.672 -7.035 1 97.81 98 MET A N 1
ATOM 789 C CA . MET A 1 98 ? -2.299 -21.031 -8.328 1 97.81 98 MET A CA 1
ATOM 790 C C . MET A 1 98 ? -1.543 -19.719 -8.43 1 97.81 98 MET A C 1
ATOM 792 O O . MET A 1 98 ? -0.993 -19.391 -9.477 1 97.81 98 MET A O 1
ATOM 796 N N . ILE A 1 99 ? -1.539 -18.969 -7.316 1 97.88 99 ILE A N 1
ATOM 797 C CA . ILE A 1 99 ? -0.831 -17.703 -7.266 1 97.88 99 ILE A CA 1
ATOM 798 C C . ILE A 1 99 ? 0.671 -17.938 -7.41 1 97.88 99 ILE A C 1
ATOM 800 O O . ILE A 1 99 ? 1.349 -17.234 -8.164 1 97.88 99 ILE A O 1
ATOM 804 N N . LEU A 1 100 ? 1.16 -18.953 -6.711 1 98 100 LEU A N 1
ATOM 805 C CA . LEU A 1 100 ? 2.566 -19.328 -6.828 1 98 100 LEU A CA 1
ATOM 806 C C . LEU A 1 100 ? 2.947 -19.562 -8.289 1 98 100 LEU A C 1
ATOM 808 O O . LEU A 1 100 ? 3.959 -19.047 -8.766 1 98 100 LEU A O 1
ATOM 812 N N . GLU A 1 101 ? 2.137 -20.234 -9 1 97.31 101 GLU A N 1
ATOM 813 C CA . GLU A 1 101 ? 2.42 -20.594 -10.383 1 97.31 101 GLU A CA 1
ATOM 814 C C . GLU A 1 101 ? 2.365 -19.375 -11.297 1 97.31 101 GLU A C 1
ATOM 816 O O . GLU A 1 101 ? 3.119 -19.281 -12.266 1 97.31 101 GLU A O 1
ATOM 821 N N . THR A 1 102 ? 1.531 -18.469 -11 1 96.81 102 THR A N 1
ATOM 822 C CA . THR A 1 102 ? 1.384 -17.25 -11.805 1 96.81 102 THR A CA 1
ATOM 823 C C . THR A 1 102 ? 2.627 -16.375 -11.688 1 96.81 102 THR A C 1
ATOM 825 O O . THR A 1 102 ? 3.029 -15.734 -12.664 1 96.81 102 THR A O 1
ATOM 828 N N . TYR A 1 103 ? 3.279 -16.391 -10.531 1 96.19 103 TYR A N 1
ATOM 829 C CA . TYR A 1 103 ? 4.383 -15.469 -10.281 1 96.19 103 TYR A CA 1
ATOM 830 C C . TYR A 1 103 ? 5.719 -16.109 -10.641 1 96.19 103 TYR A C 1
ATOM 832 O O . TYR A 1 103 ? 6.746 -15.43 -10.68 1 96.19 103 TYR A O 1
ATOM 840 N N . LYS A 1 104 ? 5.734 -17.391 -10.742 1 89.81 104 LYS A N 1
ATOM 841 C CA . LYS A 1 104 ? 6.969 -18.062 -11.133 1 89.81 104 LYS A CA 1
ATOM 842 C C . LYS A 1 104 ? 7.164 -18.016 -12.648 1 89.81 104 LYS A C 1
ATOM 844 O O . LYS A 1 104 ? 8.289 -17.844 -13.125 1 89.81 104 LYS A O 1
ATOM 849 N N . MET B 1 1 ? 5.156 -22.281 0.608 1 92.06 1 MET B N 1
ATOM 850 C CA . MET B 1 1 ? 5.445 -21.984 -0.791 1 92.06 1 MET B CA 1
ATOM 851 C C . MET B 1 1 ? 6.137 -20.625 -0.924 1 92.06 1 MET B C 1
ATOM 853 O O . MET B 1 1 ? 5.758 -19.672 -0.256 1 92.06 1 MET B O 1
ATOM 857 N N . ILE B 1 2 ? 7.34 -20.656 -1.678 1 97.25 2 ILE B N 1
ATOM 858 C CA . ILE B 1 2 ? 8.133 -19.438 -1.825 1 97.25 2 ILE B CA 1
ATOM 859 C C . ILE B 1 2 ? 8.18 -19.031 -3.295 1 97.25 2 ILE B C 1
ATOM 861 O O . ILE B 1 2 ? 8.484 -19.844 -4.164 1 97.25 2 ILE B O 1
ATOM 865 N N . ILE B 1 3 ? 7.887 -17.812 -3.564 1 98.31 3 ILE B N 1
ATOM 866 C CA . ILE B 1 3 ? 7.984 -17.25 -4.906 1 98.31 3 ILE B CA 1
ATOM 867 C C . ILE B 1 3 ? 9.406 -16.766 -5.156 1 98.31 3 ILE B C 1
ATOM 869 O O . ILE B 1 3 ? 10.008 -17.078 -6.191 1 98.31 3 ILE B O 1
ATOM 873 N N . LYS B 1 4 ? 9.906 -16.047 -4.172 1 97.81 4 LYS B N 1
ATOM 874 C CA . LYS B 1 4 ? 11.227 -15.43 -4.305 1 97.81 4 LYS B CA 1
ATOM 875 C C . LYS B 1 4 ? 11.82 -15.094 -2.941 1 97.81 4 LYS B C 1
ATOM 877 O O . LYS B 1 4 ? 11.094 -14.711 -2.02 1 97.81 4 LYS B O 1
ATOM 882 N N . LYS B 1 5 ? 13.109 -15.281 -2.834 1 97.12 5 LYS B N 1
ATOM 883 C CA . LYS B 1 5 ? 13.883 -14.805 -1.691 1 97.12 5 LYS B CA 1
ATOM 884 C C . LYS B 1 5 ? 15.031 -13.906 -2.141 1 97.12 5 LYS B C 1
ATOM 886 O O . LYS B 1 5 ? 15.797 -14.273 -3.037 1 97.12 5 LYS B O 1
ATOM 891 N N . VAL B 1 6 ? 15.008 -12.711 -1.535 1 95.44 6 VAL B N 1
ATOM 892 C CA . VAL B 1 6 ? 16.078 -11.766 -1.876 1 95.44 6 VAL B CA 1
ATOM 893 C C . VAL B 1 6 ? 16.469 -10.969 -0.638 1 95.44 6 VAL B C 1
ATOM 895 O O . VAL B 1 6 ? 15.648 -10.266 -0.048 1 95.44 6 VAL B O 1
ATOM 898 N N . ASP B 1 7 ? 17.812 -11.086 -0.276 1 94.44 7 ASP B N 1
ATOM 899 C CA . ASP B 1 7 ? 18.328 -10.43 0.919 1 94.44 7 ASP B CA 1
ATOM 900 C C . ASP B 1 7 ? 17.469 -10.758 2.143 1 94.44 7 ASP B C 1
ATOM 902 O O . ASP B 1 7 ? 17.328 -11.93 2.5 1 94.44 7 ASP B O 1
ATOM 906 N N . LEU B 1 8 ? 16.859 -9.797 2.74 1 97 8 LEU B N 1
ATOM 907 C CA . LEU B 1 8 ? 16.125 -10.023 3.979 1 97 8 LEU B CA 1
ATOM 908 C C . LEU B 1 8 ? 14.641 -10.203 3.699 1 97 8 LEU B C 1
ATOM 910 O O . LEU B 1 8 ? 13.828 -10.266 4.629 1 97 8 LEU B O 1
ATOM 914 N N . PHE B 1 9 ? 14.242 -10.336 2.414 1 98.19 9 PHE B N 1
ATOM 915 C CA . PHE B 1 9 ? 12.828 -10.367 2.059 1 98.19 9 PHE B CA 1
ATOM 916 C C . PHE B 1 9 ? 12.453 -11.727 1.47 1 98.19 9 PHE B C 1
ATOM 918 O O . PHE B 1 9 ? 13.219 -12.312 0.703 1 98.19 9 PHE B O 1
ATOM 925 N N . THR B 1 10 ? 11.328 -12.211 1.89 1 98.56 10 THR B N 1
ATOM 926 C CA . THR B 1 10 ? 10.734 -13.414 1.323 1 98.56 10 THR B CA 1
ATOM 927 C C . THR B 1 10 ? 9.336 -13.133 0.791 1 98.56 10 THR B C 1
ATOM 929 O O . THR B 1 10 ? 8.516 -12.516 1.48 1 98.56 10 THR B O 1
ATOM 932 N N . VAL B 1 11 ? 9.086 -13.523 -0.499 1 98.75 11 VAL B N 1
ATOM 933 C CA . VAL B 1 11 ? 7.781 -13.336 -1.124 1 98.75 11 VAL B CA 1
ATOM 934 C C . VAL B 1 11 ? 7.047 -14.672 -1.202 1 98.75 11 VAL B C 1
ATOM 936 O O . VAL B 1 11 ? 7.59 -15.656 -1.712 1 98.75 11 VAL B O 1
ATOM 939 N N . GLU B 1 12 ? 5.84 -14.695 -0.712 1 98.75 12 GLU B N 1
ATOM 940 C CA . GLU B 1 12 ? 5.004 -15.891 -0.717 1 98.75 12 GLU B CA 1
ATOM 941 C C . GLU B 1 12 ? 3.57 -15.555 -1.121 1 98.75 12 GLU B C 1
ATOM 943 O O . GLU B 1 12 ? 3.102 -14.438 -0.903 1 98.75 12 GLU B O 1
ATOM 948 N N . PRO B 1 13 ? 2.891 -16.578 -1.757 1 98.5 13 PRO B N 1
ATOM 949 C CA . PRO B 1 13 ? 1.445 -16.375 -1.875 1 98.5 13 PRO B CA 1
ATOM 950 C C . PRO B 1 13 ? 0.747 -16.297 -0.519 1 98.5 13 PRO B C 1
ATOM 952 O O . PRO B 1 13 ? 1.145 -16.984 0.422 1 98.5 13 PRO B O 1
ATOM 955 N N . ALA B 1 14 ? -0.199 -15.422 -0.438 1 97.44 14 ALA B N 1
ATOM 956 C CA . ALA B 1 14 ? -1.016 -15.461 0.771 1 97.44 14 ALA B CA 1
ATOM 957 C C . ALA B 1 14 ? -1.7 -16.812 0.927 1 97.44 14 ALA B C 1
ATOM 959 O O . ALA B 1 14 ? -2.26 -17.344 -0.034 1 97.44 14 ALA B O 1
ATOM 960 N N . ASP B 1 15 ? -1.691 -17.281 2.104 1 95.69 15 ASP B N 1
ATOM 961 C CA . ASP B 1 15 ? -2.299 -18.578 2.367 1 95.69 15 ASP B CA 1
ATOM 962 C C . ASP B 1 15 ? -3.811 -18.531 2.162 1 95.69 15 ASP B C 1
ATOM 964 O O . ASP B 1 15 ? -4.406 -19.5 1.677 1 95.69 15 ASP B O 1
ATOM 968 N N . ARG B 1 16 ? -4.449 -17.547 2.615 1 93.56 16 ARG B N 1
ATOM 969 C CA . ARG B 1 16 ? -5.863 -17.25 2.398 1 93.56 16 ARG B CA 1
ATOM 970 C C . ARG B 1 16 ? -6.035 -15.961 1.596 1 93.56 16 ARG B C 1
ATOM 972 O O . ARG B 1 16 ? -6.414 -14.93 2.145 1 93.56 16 ARG B O 1
ATOM 979 N N . PRO B 1 17 ? -5.938 -16.141 0.288 1 96.25 17 PRO B N 1
ATOM 980 C CA . PRO B 1 17 ? -5.934 -14.93 -0.536 1 96.25 17 PRO B CA 1
ATOM 981 C C . PRO B 1 17 ? -7.254 -14.164 -0.467 1 96.25 17 PRO B C 1
ATOM 983 O O . PRO B 1 17 ? -8.328 -14.773 -0.543 1 96.25 17 PRO B O 1
ATOM 986 N N . LEU B 1 18 ? -7.129 -12.836 -0.28 1 92.75 18 LEU B N 1
ATOM 987 C CA . LEU B 1 18 ? -8.273 -11.938 -0.295 1 92.75 18 LEU B CA 1
ATOM 988 C C . LEU B 1 18 ? -8.703 -11.625 -1.725 1 92.75 18 LEU B C 1
ATOM 990 O O . LEU B 1 18 ? -9.875 -11.328 -1.976 1 92.75 18 LEU B O 1
ATOM 994 N N . ASN B 1 19 ? -7.766 -11.602 -2.639 1 93.38 19 ASN B N 1
ATOM 995 C CA . ASN B 1 19 ? -7.949 -11.359 -4.062 1 93.38 19 ASN B CA 1
ATOM 996 C C . ASN B 1 19 ? -6.938 -12.133 -4.902 1 93.38 19 ASN B C 1
ATOM 998 O O . ASN B 1 19 ? -5.941 -12.633 -4.375 1 93.38 19 ASN B O 1
ATOM 1002 N N . SER B 1 20 ? -7.246 -12.234 -6.199 1 94.94 20 SER B N 1
ATOM 1003 C CA . SER B 1 20 ? -6.266 -12.836 -7.098 1 94.94 20 SER B CA 1
ATOM 1004 C C . SER B 1 20 ? -4.922 -12.117 -7.012 1 94.94 20 SER B C 1
ATOM 1006 O O . SER B 1 20 ? -4.875 -10.891 -6.906 1 94.94 20 SER B O 1
ATOM 1008 N N . GLY B 1 21 ? -3.906 -12.953 -6.996 1 97.5 21 GLY B N 1
ATOM 1009 C CA . GLY B 1 21 ? -2.568 -12.383 -7.039 1 97.5 21 GLY B CA 1
ATOM 1010 C C . GLY B 1 21 ? -2.084 -11.898 -5.684 1 97.5 21 GLY B C 1
ATOM 1011 O O . GLY B 1 21 ? -0.984 -11.359 -5.57 1 97.5 21 GLY B O 1
ATOM 1012 N N . HIS B 1 22 ? -2.803 -12.117 -4.562 1 97.75 22 HIS B N 1
ATOM 1013 C CA . HIS B 1 22 ? -2.455 -11.648 -3.229 1 97.75 22 HIS B CA 1
ATOM 1014 C C . HIS B 1 22 ? -1.187 -12.328 -2.721 1 97.75 22 HIS B C 1
ATOM 1016 O O . HIS B 1 22 ? -1.173 -13.539 -2.496 1 97.75 22 HIS B O 1
ATOM 1022 N N . VAL B 1 23 ? -0.156 -11.531 -2.512 1 98.62 23 VAL B N 1
ATOM 1023 C CA . VAL B 1 23 ? 1.12 -12.047 -2.031 1 98.62 23 VAL B CA 1
ATOM 1024 C C . VAL B 1 23 ? 1.524 -11.312 -0.751 1 98.62 23 VAL B C 1
ATOM 1026 O O . VAL B 1 23 ? 0.988 -10.25 -0.442 1 98.62 23 VAL B O 1
ATOM 1029 N N . ILE B 1 24 ? 2.5 -11.945 -0.047 1 98.56 24 ILE B N 1
ATOM 1030 C CA . ILE B 1 24 ? 3.053 -11.406 1.191 1 98.56 24 ILE B CA 1
ATOM 1031 C C . ILE B 1 24 ? 4.57 -11.289 1.07 1 98.56 24 ILE B C 1
ATOM 1033 O O . ILE B 1 24 ? 5.238 -12.227 0.625 1 98.56 24 ILE B O 1
ATOM 1037 N N . ILE B 1 25 ? 5.055 -10.117 1.337 1 98.62 25 ILE B N 1
ATOM 1038 C CA . ILE B 1 25 ? 6.488 -9.914 1.521 1 98.62 25 ILE B CA 1
ATOM 1039 C C . ILE B 1 25 ? 6.816 -9.891 3.012 1 98.62 25 ILE B C 1
ATOM 1041 O O . ILE B 1 25 ? 6.352 -9.016 3.744 1 98.62 25 ILE B O 1
ATOM 1045 N N . SER B 1 26 ? 7.629 -10.773 3.467 1 98.5 26 SER B N 1
ATOM 1046 C CA . SER B 1 26 ? 8.109 -10.789 4.844 1 98.5 26 SER B CA 1
ATOM 1047 C C . SER B 1 26 ? 9.523 -10.219 4.941 1 98.5 26 SER B C 1
ATOM 1049 O O . SER B 1 26 ? 10.391 -10.555 4.129 1 98.5 26 SER B O 1
ATOM 1051 N N . SER B 1 27 ? 9.719 -9.359 5.855 1 98.12 27 SER B N 1
ATOM 1052 C CA . SER B 1 27 ? 11.023 -8.773 6.129 1 98.12 27 SER B CA 1
ATOM 1053 C C . SER B 1 27 ? 11.625 -9.328 7.418 1 98.12 27 SER B C 1
ATOM 1055 O O . SER B 1 27 ? 10.922 -9.477 8.422 1 98.12 27 SER B O 1
ATOM 1057 N N . GLU B 1 28 ? 12.898 -9.602 7.434 1 97.69 28 GLU B N 1
ATOM 1058 C CA . GLU B 1 28 ? 13.578 -10.133 8.617 1 97.69 28 GLU B CA 1
ATOM 1059 C C . GLU B 1 28 ? 13.75 -9.047 9.68 1 97.69 28 GLU B C 1
ATOM 1061 O O . GLU B 1 28 ? 14.016 -9.352 10.844 1 97.69 28 GLU B O 1
ATOM 1066 N N . ARG B 1 29 ? 13.703 -7.797 9.258 1 95.38 29 ARG B N 1
ATOM 1067 C CA . ARG B 1 29 ? 13.758 -6.637 10.148 1 95.38 29 ARG B CA 1
ATOM 1068 C C . ARG B 1 29 ? 12.516 -5.77 9.992 1 95.38 29 ARG B C 1
ATOM 1070 O O . ARG B 1 29 ? 11.883 -5.762 8.93 1 95.38 29 ARG B O 1
ATOM 1077 N N . PRO B 1 30 ? 12.227 -5.008 11.109 1 95.56 30 PRO B N 1
ATOM 1078 C CA . PRO B 1 30 ? 11.141 -4.043 10.945 1 95.56 30 PRO B CA 1
ATOM 1079 C C . PRO B 1 30 ? 11.383 -3.072 9.789 1 95.56 30 PRO B C 1
ATOM 1081 O O . PRO B 1 30 ? 12.508 -2.617 9.586 1 95.56 30 PRO B O 1
ATOM 1084 N N . ILE B 1 31 ? 10.328 -2.818 9.039 1 94 31 ILE B N 1
ATOM 1085 C CA . ILE B 1 31 ? 10.438 -2.047 7.805 1 94 31 ILE B CA 1
ATOM 1086 C C . ILE B 1 31 ? 10.953 -0.645 8.117 1 94 31 ILE B C 1
ATOM 1088 O O . ILE B 1 31 ? 11.719 -0.07 7.332 1 94 31 ILE B O 1
ATOM 1092 N N . ASP B 1 32 ? 10.578 -0.047 9.297 1 89.81 32 ASP B N 1
ATOM 1093 C CA . ASP B 1 32 ? 11.008 1.302 9.656 1 89.81 32 ASP B CA 1
ATOM 1094 C C . ASP B 1 32 ? 12.461 1.312 10.125 1 89.81 32 ASP B C 1
ATOM 1096 O O . ASP B 1 32 ? 13.008 2.371 10.43 1 89.81 32 ASP B O 1
ATOM 1100 N N . GLN B 1 33 ? 13.125 0.2 10.203 1 92.94 33 GLN B N 1
ATOM 1101 C CA . GLN B 1 33 ? 14.5 0.1 10.656 1 92.94 33 GLN B CA 1
ATOM 1102 C C . GLN B 1 33 ? 15.43 -0.311 9.516 1 92.94 33 GLN B C 1
ATOM 1104 O O . GLN B 1 33 ? 16.625 -0.568 9.742 1 92.94 33 GLN B O 1
ATOM 1109 N N . LEU B 1 34 ? 14.852 -0.392 8.328 1 92.38 34 LEU B N 1
ATOM 1110 C CA . LEU B 1 34 ? 15.656 -0.745 7.16 1 92.38 34 LEU B CA 1
ATOM 1111 C C . LEU B 1 34 ? 16.625 0.376 6.816 1 92.38 34 LEU B C 1
ATOM 1113 O O . LEU B 1 34 ? 16.281 1.557 6.91 1 92.38 34 LEU B O 1
ATOM 1117 N N . SER B 1 35 ? 17.875 -0.055 6.426 1 90.81 35 SER B N 1
ATOM 1118 C CA . SER B 1 35 ? 18.828 0.901 5.879 1 90.81 35 SER B CA 1
ATOM 1119 C C . SER B 1 35 ? 18.375 1.423 4.52 1 90.81 35 SER B C 1
ATOM 1121 O O . SER B 1 35 ? 17.438 0.882 3.922 1 90.81 35 SER B O 1
ATOM 1123 N N . ASP B 1 36 ? 19.062 2.455 4.059 1 87.44 36 ASP B N 1
ATOM 1124 C CA . ASP B 1 36 ? 18.734 2.994 2.744 1 87.44 36 ASP B CA 1
ATOM 1125 C C . ASP B 1 36 ? 18.875 1.926 1.661 1 87.44 36 ASP B C 1
ATOM 1127 O O . ASP B 1 36 ? 18.047 1.822 0.769 1 87.44 36 ASP B O 1
ATOM 1131 N N . LYS B 1 37 ? 19.922 1.202 1.788 1 90.12 37 LYS B N 1
ATOM 1132 C CA . LYS B 1 37 ? 20.172 0.143 0.812 1 90.12 37 LYS B CA 1
ATOM 1133 C C . LYS B 1 37 ? 19.047 -0.893 0.84 1 90.12 37 LYS B C 1
ATOM 1135 O O . LYS B 1 37 ? 18.562 -1.319 -0.21 1 90.12 37 LYS B O 1
ATOM 1140 N N . GLU B 1 38 ? 18.625 -1.259 2.004 1 91.69 38 GLU B N 1
ATOM 1141 C CA . GLU B 1 38 ? 17.578 -2.254 2.162 1 91.69 38 GLU B CA 1
ATOM 1142 C C . GLU B 1 38 ? 16.234 -1.711 1.685 1 91.69 38 GLU B C 1
ATOM 1144 O O . GLU B 1 38 ? 15.414 -2.455 1.135 1 91.69 38 GLU B O 1
ATOM 1149 N N . LEU B 1 39 ? 16.031 -0.472 1.907 1 90.06 39 LEU B N 1
ATOM 1150 C CA . LEU B 1 39 ? 14.805 0.173 1.449 1 90.06 39 LEU B CA 1
ATOM 1151 C C . LEU B 1 39 ? 14.734 0.176 -0.074 1 90.06 39 LEU B C 1
ATOM 1153 O O . LEU B 1 39 ? 13.656 -0.024 -0.646 1 90.06 39 LEU B O 1
ATOM 1157 N N . VAL B 1 40 ? 15.836 0.429 -0.668 1 87.38 40 VAL B N 1
ATOM 1158 C CA . VAL B 1 40 ? 15.906 0.41 -2.125 1 87.38 40 VAL B CA 1
ATOM 1159 C C . VAL B 1 40 ? 15.586 -0.993 -2.639 1 87.38 40 VAL B C 1
ATOM 1161 O O . VAL B 1 40 ? 14.852 -1.151 -3.617 1 87.38 40 VAL B O 1
ATOM 1164 N N . GLU B 1 41 ? 16.188 -1.954 -1.99 1 92.56 41 GLU B N 1
ATOM 1165 C CA . GLU B 1 41 ? 15.93 -3.338 -2.379 1 92.56 41 GLU B CA 1
ATOM 1166 C C . GLU B 1 41 ? 14.453 -3.688 -2.248 1 92.56 41 GLU B C 1
ATOM 1168 O O . GLU B 1 41 ? 13.891 -4.355 -3.117 1 92.56 41 GLU B O 1
ATOM 1173 N N . LEU B 1 42 ? 13.859 -3.227 -1.203 1 94.44 42 LEU B N 1
ATOM 1174 C CA . LEU B 1 42 ? 12.438 -3.461 -0.992 1 94.44 42 LEU B CA 1
ATOM 1175 C C . LEU B 1 42 ? 11.609 -2.789 -2.08 1 94.44 42 LEU B C 1
ATOM 1177 O O . LEU B 1 42 ? 10.68 -3.391 -2.619 1 94.44 42 LEU B O 1
ATOM 1181 N N . ALA B 1 43 ? 11.953 -1.562 -2.369 1 91.69 43 ALA B N 1
ATOM 1182 C CA . ALA B 1 43 ? 11.219 -0.811 -3.385 1 91.69 43 ALA B CA 1
ATOM 1183 C C . ALA B 1 43 ? 11.305 -1.499 -4.746 1 91.69 43 ALA B C 1
ATOM 1185 O O . ALA B 1 43 ? 10.312 -1.585 -5.465 1 91.69 43 ALA B O 1
ATOM 1186 N N . LYS B 1 44 ? 12.453 -1.972 -5.039 1 91.62 44 LYS B N 1
ATOM 1187 C CA . LYS B 1 44 ? 12.656 -2.676 -6.305 1 91.62 44 LYS B CA 1
ATOM 1188 C C . LYS B 1 44 ? 11.852 -3.977 -6.336 1 91.62 44 LYS B C 1
ATOM 1190 O O . LYS B 1 44 ? 11.328 -4.359 -7.383 1 91.62 44 LYS B O 1
ATOM 1195 N N . LEU B 1 45 ? 11.859 -4.645 -5.238 1 94.94 45 LEU B N 1
ATOM 1196 C CA . LEU B 1 45 ? 11.078 -5.871 -5.129 1 94.94 45 LEU B CA 1
ATOM 1197 C C . LEU B 1 45 ? 9.594 -5.598 -5.359 1 94.94 45 LEU B C 1
ATOM 1199 O O . LEU B 1 45 ? 8.93 -6.336 -6.09 1 94.94 45 LEU B O 1
ATOM 1203 N N . ILE B 1 46 ? 9.055 -4.574 -4.781 1 95.44 46 ILE B N 1
ATOM 1204 C CA . ILE B 1 46 ? 7.656 -4.188 -4.938 1 95.44 46 ILE B CA 1
ATOM 1205 C C . ILE B 1 46 ? 7.383 -3.822 -6.395 1 95.44 46 ILE B C 1
ATOM 1207 O O . ILE B 1 46 ? 6.363 -4.227 -6.965 1 95.44 46 ILE B O 1
ATOM 1211 N N . GLN B 1 47 ? 8.305 -3.107 -6.992 1 92.06 47 GLN B N 1
ATOM 1212 C CA . GLN B 1 47 ? 8.172 -2.758 -8.398 1 92.06 47 GLN B CA 1
ATOM 1213 C C . GLN B 1 47 ? 8.102 -4.008 -9.273 1 92.06 47 GLN B C 1
ATOM 1215 O O . GLN B 1 47 ? 7.289 -4.078 -10.203 1 92.06 47 GLN B O 1
ATOM 1220 N N . GLU B 1 48 ? 8.977 -4.891 -8.984 1 94.12 48 GLU B N 1
ATOM 1221 C CA . GLU B 1 48 ? 8.969 -6.148 -9.727 1 94.12 48 GLU B CA 1
ATOM 1222 C C . GLU B 1 48 ? 7.629 -6.863 -9.594 1 94.12 48 GLU B C 1
ATOM 1224 O O . GLU B 1 48 ? 7.082 -7.352 -10.586 1 94.12 48 GLU B O 1
ATOM 1229 N N . LEU B 1 49 ? 7.105 -6.98 -8.398 1 96.81 49 LEU B N 1
ATOM 1230 C CA . LEU B 1 49 ? 5.836 -7.656 -8.141 1 96.81 49 LEU B CA 1
ATOM 1231 C C . LEU B 1 49 ? 4.688 -6.938 -8.844 1 96.81 49 LEU B C 1
ATOM 1233 O O . LEU B 1 49 ? 3.789 -7.582 -9.391 1 96.81 49 LEU B O 1
ATOM 1237 N N . VAL B 1 50 ? 4.688 -5.648 -8.836 1 95.69 50 VAL B N 1
ATOM 1238 C CA . VAL B 1 50 ? 3.701 -4.852 -9.562 1 95.69 50 VAL B CA 1
ATOM 1239 C C . VAL B 1 50 ? 3.744 -5.199 -11.047 1 95.69 50 VAL B C 1
ATOM 1241 O O . VAL B 1 50 ? 2.701 -5.371 -11.68 1 95.69 50 VAL B O 1
ATOM 1244 N N . GLY B 1 51 ? 4.98 -5.242 -11.586 1 95.12 51 GLY B N 1
ATOM 1245 C CA . GLY B 1 51 ? 5.125 -5.633 -12.977 1 95.12 51 GLY B CA 1
ATOM 1246 C C . GLY B 1 51 ? 4.531 -6.996 -13.281 1 95.12 51 GLY B C 1
ATOM 1247 O O . GLY B 1 51 ? 3.855 -7.172 -14.297 1 95.12 51 GLY B O 1
ATOM 1248 N N . LYS B 1 52 ? 4.773 -7.934 -12.406 1 97.12 52 LYS B N 1
ATOM 1249 C CA . LYS B 1 52 ? 4.223 -9.273 -12.578 1 97.12 52 LYS B CA 1
ATOM 1250 C C . LYS B 1 52 ? 2.701 -9.258 -12.492 1 97.12 52 LYS B C 1
ATOM 1252 O O . LYS B 1 52 ? 2.021 -9.93 -13.266 1 97.12 52 LYS B O 1
ATOM 1257 N N . MET B 1 53 ? 2.152 -8.523 -11.57 1 97.19 53 MET B N 1
ATOM 1258 C CA . MET B 1 53 ? 0.706 -8.398 -11.422 1 97.19 53 MET B CA 1
ATOM 1259 C C . MET B 1 53 ? 0.091 -7.75 -12.656 1 97.19 53 MET B C 1
ATOM 1261 O O . MET B 1 53 ? -0.982 -8.156 -13.109 1 97.19 53 MET B O 1
ATOM 1265 N N . LYS B 1 54 ? 0.798 -6.754 -13.125 1 96.19 54 LYS B N 1
ATOM 1266 C CA . LYS B 1 54 ? 0.311 -6.066 -14.312 1 96.19 54 LYS B CA 1
ATOM 1267 C C . LYS B 1 54 ? 0.207 -7.027 -15.5 1 96.19 54 LYS B C 1
ATOM 1269 O O . LYS B 1 54 ? -0.804 -7.043 -16.203 1 96.19 54 LYS B O 1
ATOM 1274 N N . ARG B 1 55 ? 1.201 -7.789 -15.695 1 96.44 55 ARG B N 1
ATOM 1275 C CA . ARG B 1 55 ? 1.237 -8.727 -16.812 1 96.44 55 ARG B CA 1
ATOM 1276 C C . ARG B 1 55 ? 0.186 -9.82 -16.641 1 96.44 55 ARG B C 1
ATOM 1278 O O . ARG B 1 55 ? -0.469 -10.211 -17.609 1 96.44 55 ARG B O 1
ATOM 1285 N N . ALA B 1 56 ? -0.059 -10.25 -15.438 1 97.31 56 ALA B N 1
ATOM 1286 C CA . ALA B 1 56 ? -0.883 -11.43 -15.188 1 97.31 56 ALA B CA 1
ATOM 1287 C C . ALA B 1 56 ? -2.357 -11.047 -15.062 1 97.31 56 ALA B C 1
ATOM 1289 O O . ALA B 1 56 ? -3.236 -11.82 -15.453 1 97.31 56 ALA B O 1
ATOM 1290 N N . TYR B 1 57 ? -2.65 -9.82 -14.5 1 96.62 57 TYR B N 1
ATOM 1291 C CA . TYR B 1 57 ? -4.027 -9.562 -14.102 1 96.62 57 TYR B CA 1
ATOM 1292 C C . TYR B 1 57 ? -4.555 -8.289 -14.766 1 96.62 57 TYR B C 1
ATOM 1294 O O . TYR B 1 57 ? -5.754 -8.008 -14.711 1 96.62 57 TYR B O 1
ATOM 1302 N N . ASN B 1 58 ? -3.676 -7.492 -15.32 1 96.31 58 ASN B N 1
ATOM 1303 C CA . ASN B 1 58 ? -4.043 -6.234 -15.969 1 96.31 58 ASN B CA 1
ATOM 1304 C C . ASN B 1 58 ? -4.922 -5.375 -15.062 1 96.31 58 ASN B C 1
ATOM 1306 O O . ASN B 1 58 ? -6.02 -4.977 -15.453 1 96.31 58 ASN B O 1
ATOM 1310 N N . PRO B 1 59 ? -4.387 -5.094 -13.906 1 96.25 59 PRO B N 1
ATOM 1311 C CA . PRO B 1 59 ? -5.211 -4.355 -12.945 1 96.25 59 PRO B CA 1
ATOM 1312 C C . PRO B 1 59 ? -5.215 -2.85 -13.203 1 96.25 59 PRO B C 1
ATOM 1314 O O . PRO B 1 59 ? -4.469 -2.365 -14.062 1 96.25 59 PRO B O 1
ATOM 1317 N N . GLU B 1 60 ? -6.066 -2.125 -12.484 1 95.25 60 GLU B N 1
ATOM 1318 C CA . GLU B 1 60 ? -6.133 -0.667 -12.547 1 95.25 60 GLU B CA 1
ATOM 1319 C C . GLU B 1 60 ? -5.422 -0.026 -11.359 1 95.25 60 GLU B C 1
ATOM 1321 O O . GLU B 1 60 ? -5.266 1.195 -11.312 1 95.25 60 GLU B O 1
ATOM 1326 N N . GLY B 1 61 ? -5.039 -0.84 -10.383 1 95.75 61 GLY B N 1
ATOM 1327 C CA . GLY B 1 61 ? -4.301 -0.416 -9.211 1 95.75 61 GLY B CA 1
ATOM 1328 C C . GLY B 1 61 ? -3.859 -1.573 -8.328 1 95.75 61 GLY B C 1
ATOM 1329 O O . GLY B 1 61 ? -3.977 -2.736 -8.727 1 95.75 61 GLY B O 1
ATOM 1330 N N . TYR B 1 62 ? -3.352 -1.256 -7.184 1 96 62 TYR B N 1
ATOM 1331 C CA . TYR B 1 62 ? -2.85 -2.264 -6.258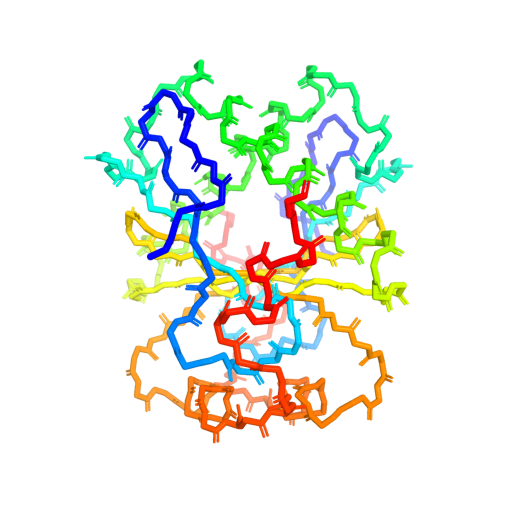 1 96 62 TYR B CA 1
ATOM 1332 C C . TYR B 1 62 ? -3.164 -1.882 -4.816 1 96 62 TYR B C 1
ATOM 1334 O O . TYR B 1 62 ? -2.998 -0.725 -4.422 1 96 62 TYR B O 1
ATOM 1342 N N . ASN B 1 63 ? -3.664 -2.834 -4.09 1 94.69 63 ASN B N 1
ATOM 1343 C CA . ASN B 1 63 ? -3.762 -2.691 -2.639 1 94.69 63 ASN B CA 1
ATOM 1344 C C . ASN B 1 63 ? -2.484 -3.156 -1.943 1 94.69 63 ASN B C 1
ATOM 1346 O O . ASN B 1 63 ? -1.931 -4.199 -2.287 1 94.69 63 ASN B O 1
ATOM 1350 N N . ILE B 1 64 ? -2.039 -2.371 -1.048 1 96.31 64 ILE B N 1
ATOM 1351 C CA . ILE B 1 64 ? -0.873 -2.707 -0.237 1 96.31 64 ILE B CA 1
ATOM 1352 C C . ILE B 1 64 ? -1.181 -2.459 1.237 1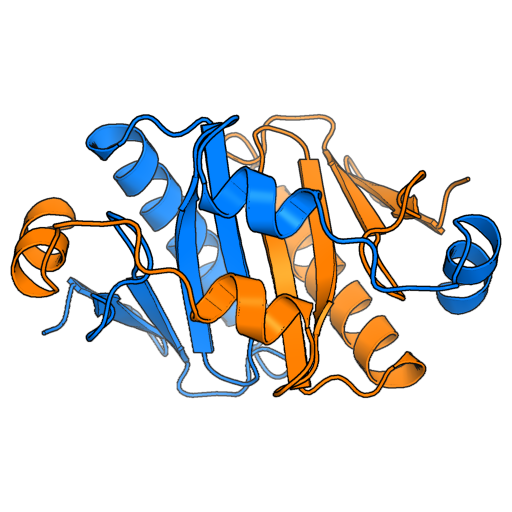 96.31 64 ILE B C 1
ATOM 1354 O O . ILE B 1 64 ? -1.706 -1.403 1.6 1 96.31 64 ILE B O 1
ATOM 1358 N N . VAL B 1 65 ? -0.956 -3.406 2.043 1 95.31 65 VAL B N 1
ATOM 1359 C CA . VAL B 1 65 ? -1.051 -3.252 3.49 1 95.31 65 VAL B CA 1
ATOM 1360 C C . VAL B 1 65 ? 0.334 -3.393 4.117 1 95.31 65 VAL B C 1
ATOM 1362 O O . VAL B 1 65 ? 1.025 -4.391 3.893 1 95.31 65 VAL B O 1
ATOM 1365 N N . LEU B 1 66 ? 0.701 -2.363 4.789 1 97 66 LEU B N 1
ATOM 1366 C CA . LEU B 1 66 ? 2.01 -2.334 5.43 1 97 66 LEU B CA 1
ATOM 1367 C C . LEU B 1 66 ? 1.881 -2.566 6.934 1 97 66 LEU B C 1
ATOM 1369 O O . LEU B 1 66 ? 1.14 -1.855 7.613 1 97 66 LEU B O 1
ATOM 1373 N N . TRP B 1 67 ? 2.557 -3.57 7.383 1 95.88 67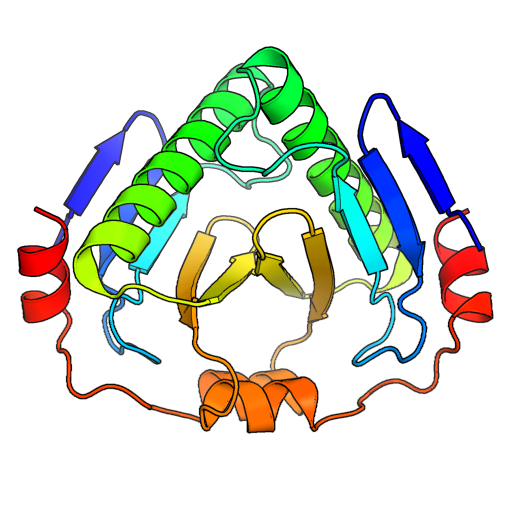 TRP B N 1
ATOM 1374 C CA . TRP B 1 67 ? 2.68 -3.875 8.805 1 95.88 67 TRP B CA 1
ATOM 1375 C C . TRP B 1 67 ? 4.105 -3.627 9.289 1 95.88 67 TRP B C 1
ATOM 1377 O O . TRP B 1 67 ? 4.883 -2.938 8.625 1 95.88 67 TRP B O 1
ATOM 1387 N N . ASP B 1 68 ? 4.461 -4.09 10.484 1 95.25 68 ASP B N 1
ATOM 1388 C CA . ASP B 1 68 ? 5.777 -3.836 11.07 1 95.25 68 ASP B CA 1
ATOM 1389 C C . ASP B 1 68 ? 6.875 -4.547 10.273 1 95.25 68 ASP B C 1
ATOM 1391 O O . ASP B 1 68 ? 7.883 -3.934 9.914 1 95.25 68 ASP B O 1
ATOM 1395 N N . ASN B 1 69 ? 6.668 -5.773 9.977 1 97.12 69 ASN B N 1
ATOM 1396 C CA . ASN B 1 69 ? 7.699 -6.562 9.305 1 97.12 69 ASN B CA 1
ATOM 1397 C C . ASN B 1 69 ? 7.141 -7.289 8.086 1 97.12 69 ASN B C 1
ATOM 1399 O O . ASN B 1 69 ? 7.734 -8.266 7.613 1 97.12 69 ASN B O 1
ATOM 1403 N N . ARG B 1 70 ? 5.93 -6.891 7.625 1 97.56 70 ARG B N 1
ATOM 1404 C CA . ARG B 1 70 ? 5.293 -7.598 6.52 1 97.56 70 ARG B CA 1
ATOM 1405 C C . ARG B 1 70 ? 4.508 -6.633 5.633 1 97.56 70 ARG B C 1
ATOM 1407 O O . ARG B 1 70 ? 3.967 -5.641 6.117 1 97.56 70 ARG B O 1
ATOM 1414 N N . ILE B 1 71 ? 4.484 -6.938 4.363 1 97.81 71 ILE B N 1
ATOM 1415 C CA . ILE B 1 71 ? 3.682 -6.207 3.389 1 97.81 71 ILE B CA 1
ATOM 1416 C C . ILE B 1 71 ? 2.785 -7.176 2.625 1 97.81 71 ILE B C 1
ATOM 1418 O O . ILE B 1 71 ? 3.248 -8.219 2.152 1 97.81 71 ILE B O 1
ATOM 1422 N N . GLU B 1 72 ? 1.562 -6.902 2.564 1 97.69 72 GLU B N 1
ATOM 1423 C CA . GLU B 1 72 ? 0.636 -7.633 1.703 1 97.69 72 GLU B CA 1
ATOM 1424 C C . GLU B 1 72 ? 0.255 -6.805 0.478 1 97.69 72 GLU B C 1
ATOM 1426 O O . GLU B 1 72 ? 0.076 -5.59 0.575 1 97.69 72 GLU B O 1
ATOM 1431 N N . MET B 1 73 ? 0.124 -7.469 -0.642 1 97.56 73 MET B N 1
ATOM 1432 C CA . MET B 1 73 ? -0.262 -6.688 -1.813 1 97.56 73 MET B CA 1
ATOM 1433 C C . MET B 1 73 ? -1.022 -7.551 -2.816 1 97.56 73 MET B C 1
ATOM 1435 O O . MET B 1 73 ? -0.745 -8.742 -2.951 1 97.56 73 MET B O 1
ATOM 1439 N N . TRP B 1 74 ? -1.987 -6.938 -3.479 1 96.38 74 TRP B N 1
ATOM 1440 C CA . TRP B 1 74 ? -2.752 -7.605 -4.527 1 96.38 74 TRP B CA 1
ATOM 1441 C C . TRP B 1 74 ? -3.332 -6.594 -5.508 1 96.38 74 TRP B C 1
ATOM 1443 O O . TRP B 1 74 ? -3.5 -5.418 -5.172 1 96.38 74 TRP B O 1
ATOM 1453 N N . PRO B 1 75 ? -3.498 -7.059 -6.738 1 96.19 75 PRO B N 1
ATOM 1454 C CA . PRO B 1 75 ? -4.09 -6.164 -7.734 1 96.19 75 PRO B CA 1
ATOM 1455 C C . PRO B 1 75 ? -5.547 -5.82 -7.426 1 96.19 75 PRO B C 1
ATOM 1457 O O . PRO B 1 75 ? -6.219 -6.559 -6.707 1 96.19 75 PRO B O 1
ATOM 1460 N N . ARG B 1 76 ? -5.965 -4.664 -7.953 1 93.5 76 ARG B N 1
ATOM 1461 C CA . ARG B 1 76 ? -7.352 -4.238 -7.789 1 93.5 76 ARG B CA 1
ATOM 1462 C C . ARG B 1 76 ? -7.898 -3.648 -9.086 1 93.5 76 ARG B C 1
ATOM 1464 O O . ARG B 1 76 ? -7.13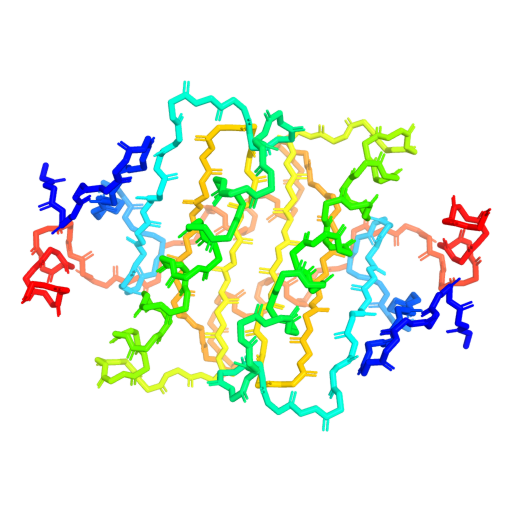3 -3.205 -9.945 1 93.5 76 ARG B O 1
ATOM 1471 N N . TRP B 1 77 ? -9.266 -3.646 -9.156 1 93.56 77 TRP B N 1
ATOM 1472 C CA . TRP B 1 77 ? -9.984 -3.129 -10.32 1 93.56 77 TRP B CA 1
ATOM 1473 C C . TRP B 1 77 ? -11.078 -2.16 -9.891 1 93.56 77 TRP B C 1
ATOM 1475 O O . TRP B 1 77 ? -11.727 -2.361 -8.859 1 93.56 77 TRP B O 1
ATOM 1485 N N . CYS B 1 78 ? -11.18 -1.143 -10.609 1 86.62 78 CYS B N 1
ATOM 1486 C CA . CYS B 1 78 ? -12.273 -0.224 -10.32 1 86.62 78 CYS B CA 1
ATOM 1487 C C . CYS B 1 78 ? -13.617 -0.925 -10.445 1 86.62 78 CYS B C 1
ATOM 1489 O O . CYS B 1 78 ? -13.828 -1.72 -11.359 1 86.62 78 CYS B O 1
ATOM 1491 N N . GLY B 1 79 ? -14.484 -0.702 -9.438 1 84.81 79 GLY B N 1
ATOM 1492 C CA . GLY B 1 79 ? -15.828 -1.268 -9.484 1 84.81 79 GLY B CA 1
ATOM 1493 C C . GLY B 1 79 ? -15.906 -2.658 -8.883 1 84.81 79 GLY B C 1
ATOM 1494 O O . GLY B 1 79 ? -17 -3.213 -8.734 1 84.81 79 GLY B O 1
ATOM 1495 N N . ASP B 1 80 ? -14.789 -3.213 -8.562 1 82.5 80 ASP B N 1
ATOM 1496 C CA . ASP B 1 80 ? -14.828 -4.516 -7.91 1 82.5 80 ASP B CA 1
ATOM 1497 C C . ASP B 1 80 ? -15.352 -4.395 -6.48 1 82.5 80 ASP B C 1
ATOM 1499 O O . ASP B 1 80 ? -15.523 -3.287 -5.965 1 82.5 80 ASP B O 1
ATOM 1503 N N . ILE B 1 81 ? -15.711 -5.473 -5.938 1 83.19 81 ILE B N 1
ATOM 1504 C CA . ILE B 1 81 ? -16.344 -5.504 -4.621 1 83.19 81 ILE B CA 1
ATOM 1505 C C . ILE B 1 81 ? -15.375 -4.945 -3.578 1 83.19 81 ILE B C 1
ATOM 1507 O O . ILE B 1 81 ? -15.781 -4.211 -2.674 1 83.19 81 ILE B O 1
ATOM 1511 N N . SER B 1 82 ? -14.156 -5.32 -3.656 1 80.75 82 SER B N 1
ATOM 1512 C CA . SER B 1 82 ? -13.172 -4.844 -2.689 1 80.75 82 SER B CA 1
ATOM 1513 C C . SER B 1 82 ? -12.992 -3.33 -2.787 1 80.75 82 SER B C 1
ATOM 1515 O O . SER B 1 82 ? -12.844 -2.652 -1.77 1 80.75 82 SER B O 1
ATOM 1517 N N . PHE B 1 83 ? -13.023 -2.871 -4.051 1 82.75 83 PHE B N 1
ATOM 1518 C CA . PHE B 1 83 ? -12.945 -1.432 -4.266 1 82.75 83 PHE B CA 1
ATOM 1519 C C . PHE B 1 83 ? -14.117 -0.717 -3.598 1 82.75 83 PHE B C 1
ATOM 1521 O O . PHE B 1 83 ? -13.914 0.248 -2.857 1 82.75 83 PHE B O 1
ATOM 1528 N N . ASN B 1 84 ? -15.172 -1.23 -3.85 1 83.12 84 ASN B N 1
ATOM 1529 C CA . ASN B 1 84 ? -16.359 -0.619 -3.285 1 83.12 84 ASN B CA 1
ATOM 1530 C C . ASN B 1 84 ? -16.375 -0.689 -1.761 1 83.12 84 ASN B C 1
ATOM 1532 O O . ASN B 1 84 ? -16.766 0.268 -1.092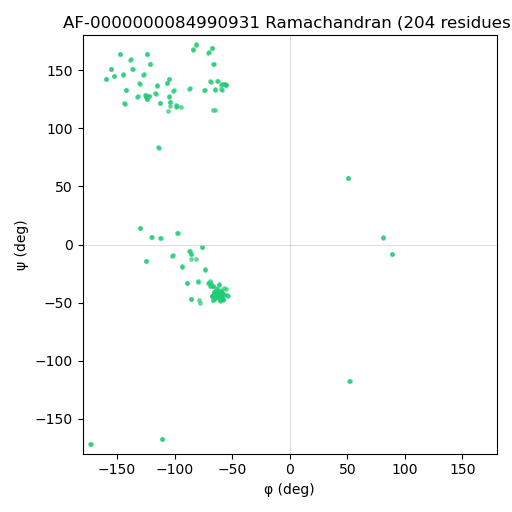 1 83.12 84 ASN B O 1
ATOM 1536 N N . ALA B 1 85 ? -16.062 -1.783 -1.257 1 78.5 85 ALA B N 1
ATOM 1537 C CA . ALA B 1 85 ? -16.016 -1.976 0.19 1 78.5 85 ALA B CA 1
ATOM 1538 C C . ALA B 1 85 ? -15.016 -1.021 0.84 1 78.5 85 ALA B C 1
ATOM 1540 O O . ALA B 1 85 ? -15.305 -0.425 1.88 1 78.5 85 ALA B O 1
ATOM 1541 N N . PHE B 1 86 ? -13.969 -0.866 0.148 1 77.81 86 PHE B N 1
ATOM 1542 C CA . PHE B 1 86 ? -12.891 -0.056 0.7 1 77.81 86 PHE B CA 1
ATOM 1543 C C . PHE B 1 86 ? -13.188 1.43 0.542 1 77.81 86 PHE B C 1
ATOM 1545 O O . PHE B 1 86 ? -13.07 2.197 1.498 1 77.81 86 PHE B O 1
ATOM 1552 N N . TYR B 1 87 ? -13.555 1.831 -0.546 1 83.19 87 TYR B N 1
ATOM 1553 C CA . TYR B 1 87 ? -13.703 3.244 -0.871 1 83.19 87 TYR B CA 1
ATOM 1554 C C . TYR B 1 87 ? -15.078 3.754 -0.462 1 83.19 87 TYR B C 1
ATOM 1556 O O . TYR B 1 87 ? -15.305 4.965 -0.386 1 83.19 87 TYR B O 1
ATOM 1564 N N . GLY B 1 88 ? -15.883 2.785 -0.164 1 80.31 88 GLY B N 1
ATOM 1565 C CA . GLY B 1 88 ? -17.234 3.164 0.218 1 80.31 88 GLY B CA 1
ATOM 1566 C C . GLY B 1 88 ? -17.375 3.459 1.699 1 80.31 88 GLY B C 1
ATOM 1567 O O . GLY B 1 88 ? -18.406 3.967 2.141 1 80.31 88 GLY B O 1
ATOM 1568 N N . LEU B 1 89 ? -16.359 3.221 2.361 1 80.06 89 LEU B N 1
ATOM 1569 C CA . LEU B 1 89 ? -16.469 3.383 3.807 1 80.06 89 LEU B CA 1
ATOM 1570 C C . LEU B 1 89 ? -15.758 4.648 4.27 1 80.06 89 LEU B C 1
ATOM 1572 O O . LEU B 1 89 ? -14.609 4.895 3.898 1 80.06 89 LEU B O 1
ATOM 1576 N N . LYS B 1 90 ? -16.484 5.559 4.762 1 82 90 LYS B N 1
ATOM 1577 C CA . LYS B 1 90 ? -15.891 6.688 5.469 1 82 90 LYS B CA 1
ATOM 1578 C C . LYS B 1 90 ? -15.844 6.434 6.973 1 82 90 LYS B C 1
ATOM 1580 O O . LYS B 1 90 ? -16.891 6.289 7.617 1 82 90 LYS B O 1
ATOM 1585 N N . THR B 1 91 ? -14.617 6.414 7.535 1 84.25 91 THR B N 1
ATOM 1586 C CA . THR B 1 91 ? -14.484 5.973 8.914 1 84.25 91 THR B CA 1
ATOM 1587 C C . THR B 1 91 ? -13.891 7.082 9.781 1 84.25 91 THR B C 1
ATOM 1589 O O . THR B 1 91 ? -13.516 6.844 10.93 1 84.25 91 THR B O 1
ATOM 1592 N N . THR B 1 92 ? -13.75 8.242 9.133 1 89.38 92 THR B N 1
ATOM 1593 C CA . THR B 1 92 ? -13.062 9.258 9.93 1 89.38 92 THR B CA 1
ATOM 1594 C C . THR B 1 92 ? -13.891 10.539 10 1 89.38 92 THR B C 1
ATOM 1596 O O . THR B 1 92 ? -14.555 10.914 9.023 1 89.38 92 THR B O 1
ATOM 1599 N N . PRO B 1 93 ? -13.75 11.195 11.195 1 90.5 93 PRO B N 1
ATOM 1600 C CA . PRO B 1 93 ? -14.336 12.531 11.305 1 90.5 93 PRO B CA 1
ATOM 1601 C C . PRO B 1 93 ? -13.406 13.633 10.805 1 90.5 93 PRO B C 1
ATOM 1603 O O . PRO B 1 93 ? -13.82 14.781 10.664 1 90.5 93 PRO B O 1
ATOM 1606 N N . GLN B 1 94 ? -12.117 13.281 10.492 1 96.12 94 GLN B N 1
ATOM 1607 C CA . GLN B 1 94 ? -11.141 14.32 10.164 1 96.12 94 GLN B CA 1
ATOM 1608 C C . GLN B 1 94 ? -11.398 14.883 8.766 1 96.12 94 GLN B C 1
ATOM 1610 O O . GLN B 1 94 ? -11.609 14.133 7.816 1 96.12 94 GLN B O 1
ATOM 1615 N N . THR B 1 95 ? -11.375 16.219 8.727 1 96 95 THR B N 1
ATOM 1616 C CA . THR B 1 95 ? -11.398 16.906 7.445 1 96 95 THR B CA 1
ATOM 1617 C C . THR B 1 95 ? -10 17 6.852 1 96 95 THR B C 1
ATOM 1619 O O . THR B 1 95 ? -9.008 16.75 7.543 1 96 95 THR B O 1
ATOM 1622 N N . ALA B 1 96 ? -9.977 17.375 5.57 1 97.31 96 ALA B N 1
ATOM 1623 C CA . ALA B 1 96 ? -8.688 17.594 4.918 1 97.31 96 ALA B CA 1
ATOM 1624 C C . ALA B 1 96 ? -7.844 18.609 5.676 1 97.31 96 ALA B C 1
ATOM 1626 O O . ALA B 1 96 ? -6.633 18.453 5.82 1 97.31 96 ALA B O 1
ATOM 1627 N N . GLN B 1 97 ? -8.469 19.594 6.176 1 97.38 97 GLN B N 1
ATOM 1628 C CA . GLN B 1 97 ? -7.766 20.656 6.906 1 97.38 97 GLN B CA 1
ATOM 1629 C C . GLN B 1 97 ? -7.18 20.125 8.211 1 97.38 97 GLN B C 1
ATOM 1631 O O . GLN B 1 97 ? -6.059 20.469 8.578 1 97.38 97 GLN B O 1
ATOM 1636 N N . MET B 1 98 ? -7.953 19.344 8.93 1 97.81 98 MET B N 1
ATOM 1637 C CA . MET B 1 98 ? -7.469 18.766 10.172 1 97.81 98 MET B CA 1
ATOM 1638 C C . MET B 1 98 ? -6.266 17.859 9.922 1 97.81 98 MET B C 1
ATOM 1640 O O . MET B 1 98 ? -5.316 17.844 10.703 1 97.81 98 MET B O 1
ATOM 1644 N N . ILE B 1 99 ? -6.34 17.094 8.82 1 97.81 99 ILE B N 1
ATOM 1645 C CA . ILE B 1 99 ? -5.242 16.219 8.438 1 97.81 99 ILE B CA 1
ATOM 1646 C C . ILE B 1 99 ? -4.008 17.031 8.094 1 97.81 99 ILE B C 1
ATOM 1648 O O . ILE B 1 99 ? -2.898 16.719 8.523 1 97.81 99 ILE B O 1
ATOM 1652 N N . LEU B 1 100 ? -4.234 18.125 7.352 1 98 100 LEU B N 1
ATOM 1653 C CA . LEU B 1 100 ? -3.139 19.031 7.016 1 98 100 LEU B CA 1
ATOM 1654 C C . LEU B 1 100 ? -2.422 19.5 8.273 1 98 100 LEU B C 1
ATOM 1656 O O . LEU B 1 100 ? -1.19 19.453 8.344 1 98 100 LEU B O 1
ATOM 1660 N N . GLU B 1 101 ? -3.143 19.844 9.273 1 97.25 101 GLU B N 1
ATOM 1661 C CA . GLU B 1 101 ? -2.582 20.375 10.508 1 97.25 101 GLU B CA 1
ATOM 1662 C C . GLU B 1 101 ? -1.839 19.312 11.297 1 97.25 101 GLU B C 1
ATOM 1664 O O . GLU B 1 101 ? -0.836 19.594 11.953 1 97.25 101 GLU B O 1
ATOM 1669 N N . THR B 1 102 ? -2.285 18.125 11.219 1 96.75 102 THR B N 1
ATOM 1670 C CA . THR B 1 102 ? -1.664 17.016 11.938 1 96.75 102 THR B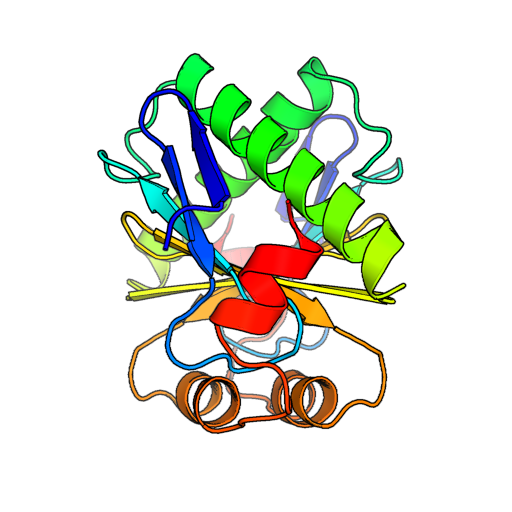 CA 1
ATOM 1671 C C . THR B 1 102 ? -0.292 16.688 11.352 1 96.75 102 THR B C 1
ATOM 1673 O O . THR B 1 102 ? 0.626 16.312 12.086 1 96.75 102 THR B O 1
ATOM 1676 N N . TYR B 1 103 ? -0.116 16.891 10.047 1 96.06 103 TYR B N 1
ATOM 1677 C CA . TYR B 1 103 ? 1.107 16.469 9.375 1 96.06 103 TYR B CA 1
ATOM 1678 C C . TYR B 1 103 ? 2.119 17.594 9.32 1 96.06 103 TYR B C 1
ATOM 1680 O O . TYR B 1 103 ? 3.279 17.391 8.961 1 96.06 103 TYR B O 1
ATOM 1688 N N . LYS B 1 104 ? 1.651 18.781 9.492 1 89.31 104 LYS B N 1
ATOM 1689 C CA . LYS B 1 104 ? 2.57 19.922 9.492 1 89.31 104 LYS B CA 1
ATOM 1690 C C . LYS B 1 104 ? 3.271 20.062 10.844 1 89.31 104 LYS B C 1
ATOM 1692 O O . LYS B 1 104 ? 4.461 20.375 10.906 1 89.31 104 LYS B O 1
#

pLDDT: mean 93.65, std 5.14, range [77.81, 98.75]

InterPro domains:
  IPR036265 HIT-like superfamily [G3DSA:3.30.428.10] (1-97)
  IPR036265 HIT-like superfamily [SSF54197] (3-101)

Radius of gyration: 16.18 Å; Cα contacts (8 Å, |Δi|>4): 386; chains: 2; bounding box: 37×45×34 Å

Sequence (208 aa):
MIIKKVDLFTVEPADRPLNSGHVIISSERPIDQLSDKELVELAKLIQELVGKMKRAYNPEGYNIVLWDNRIEMWPRWCGDISFNAFYGLKTTPQTAQMILETYKMIIKKVDLFTVEPADRPLNSGHVIISSERPIDQLSDKELVELAKLIQELVGKMKRAYNPEGYNIVLWDNRIEMWPRWCGDISFNAFYGLKTTPQTAQMILETYK

Solvent-accessible surface area (backbone atoms only — not comparable to full-atom values): 11090 Å² total; per-residue (Å²): 122,76,66,46,76,54,94,60,35,39,33,24,44,26,81,77,34,45,31,50,65,24,29,31,39,39,39,79,51,49,59,94,70,51,50,71,70,52,46,42,52,50,52,50,51,52,50,51,51,50,52,52,43,40,74,74,65,63,49,68,29,30,43,34,38,41,44,62,38,37,36,37,37,25,56,34,46,87,83,34,69,67,44,45,51,53,72,64,39,71,73,36,91,54,47,34,66,56,35,38,61,73,74,99,122,75,68,47,76,54,92,62,34,37,32,22,43,28,80,77,33,47,32,50,67,24,29,32,38,39,39,81,51,47,61,92,71,50,50,72,71,52,46,42,52,50,52,50,51,52,51,52,51,50,52,52,43,40,74,74,64,63,48,70,32,30,44,33,39,41,44,61,37,37,35,38,36,26,57,35,45,87,84,34,67,66,45,45,53,54,74,65,40,70,73,36,91,54,47,34,66,57,36,38,61,71,74,101

Nearest PDB structures (foldseek):
  3ksv-assembly1_A-2  TM=6.831E-01  e=9.307E-04  Leishmania major
  3n1t-assembly2_E  TM=6.505E-01  e=3.484E-03  Escherichia coli
  3n1s-assembly3_I  TM=6.452E-01  e=3.710E-03  Escherichia coli
  4egu-assembly1_B  TM=5.252E-01  e=3.484E-03  Clostridioides difficile 630
  5km6-assembly1_A-2  TM=5.388E-01  e=1.304E-02  Homo sapiens

Foldseek 3Di:
DFDDDDDQWTKAADPDDPDPLKIKIFGNAFPVPDDPVRVVVVVVVVVVSVVVLCVPPVAPAKDWDDDGGMIIMHGHHPPDPVNCVVVVDDDDPDDPVNVVVVVD/DFDDDDDQWTKAADPDDPDPLKIKIFGNAFPVPDDPVRVVVVVVVVVVSVVVLCVPPVAPAKDWDDDGGMIIMHGHHPPDPVNCVVVVDDDDPDDPVNVVVVVD